Protein AF-A0A4Q2UQZ9-F1 (afdb_monomer)

pLDDT: mean 93.57, std 6.55, range [61.56, 98.88]

Sequence (200 aa):
MSKPILISLFDQSGSWSNPYRNAGYDIIQIDLQLGTDVFSWDYSQIDRNQVVGILAAPPCTEFAALGAKWWKKKDPKLLAESIKLVDKTLEIICHFSQGQQFKFWVIENPVGRLDKCIPALKGKRLLSFQPCEFGDPYTKRTILWGHFSPWLVRNHRKPVMGSKMHRLYGGKSERTKRLRSITPSGFADAFFQANNPAKL

Structure (mmCIF, N/CA/C/O backbone):
data_AF-A0A4Q2UQZ9-F1
#
_entry.id   AF-A0A4Q2UQZ9-F1
#
loop_
_atom_site.group_PDB
_atom_site.id
_atom_site.type_symbol
_atom_site.label_atom_id
_atom_site.label_alt_id
_atom_site.label_comp_id
_atom_site.label_asym_id
_atom_site.label_entity_id
_atom_site.label_seq_id
_atom_site.pdbx_PDB_ins_code
_atom_site.Cartn_x
_atom_site.Cartn_y
_atom_site.Cartn_z
_atom_site.occupancy
_atom_site.B_iso_or_equiv
_atom_site.auth_seq_id
_atom_site.auth_comp_id
_atom_site.auth_asym_id
_atom_site.auth_atom_id
_atom_site.pdbx_PDB_model_num
ATOM 1 N N . MET A 1 1 ? -24.418 -2.778 14.471 1.00 61.56 1 MET A N 1
ATOM 2 C CA . MET A 1 1 ? -22.986 -2.435 14.620 1.00 61.56 1 MET A CA 1
ATOM 3 C C . MET A 1 1 ? -22.556 -1.741 13.341 1.00 61.56 1 MET A C 1
ATOM 5 O O . MET A 1 1 ? -23.028 -2.157 12.287 1.00 61.56 1 MET A O 1
ATOM 9 N N . SER A 1 2 ? -21.762 -0.672 13.414 1.00 80.00 2 SER A N 1
ATOM 10 C CA . SER A 1 2 ? -21.200 -0.053 12.208 1.00 80.00 2 SER A CA 1
ATOM 11 C C . SER A 1 2 ? -20.213 -1.014 11.543 1.00 80.00 2 SER A C 1
ATOM 13 O O . SER A 1 2 ? -19.599 -1.846 12.217 1.00 80.00 2 SER A O 1
ATOM 15 N N . LYS A 1 3 ? -20.112 -0.959 10.213 1.00 88.62 3 LYS A N 1
ATOM 16 C CA . LYS A 1 3 ? -19.195 -1.820 9.461 1.00 88.62 3 LYS A CA 1
ATOM 17 C C . LYS A 1 3 ? -17.745 -1.369 9.689 1.00 88.62 3 LYS A C 1
ATOM 19 O O . LYS A 1 3 ? -17.5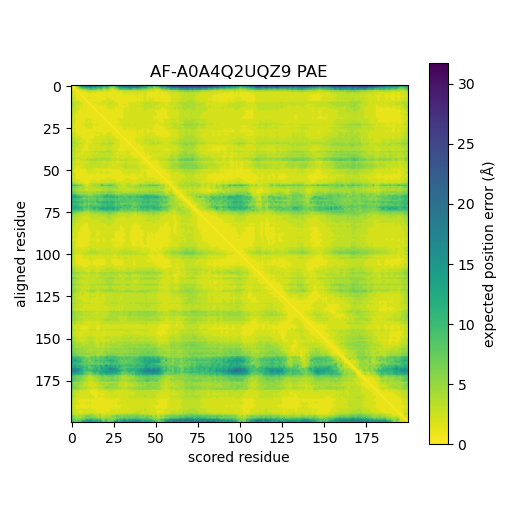03 -0.166 9.774 1.00 88.62 3 LYS A O 1
ATOM 24 N N . PRO A 1 4 ? -16.777 -2.299 9.775 1.00 95.25 4 PRO A N 1
ATOM 25 C CA . PRO A 1 4 ? -15.366 -1.944 9.881 1.00 95.25 4 PRO A CA 1
ATOM 26 C C . PRO A 1 4 ? -14.871 -1.260 8.601 1.00 95.25 4 PRO A C 1
ATOM 28 O O . PRO A 1 4 ? -15.204 -1.685 7.491 1.00 95.25 4 PRO A O 1
ATOM 31 N N . ILE A 1 5 ? -14.035 -0.233 8.765 1.00 98.12 5 ILE A N 1
ATOM 32 C CA . ILE A 1 5 ? -13.533 0.602 7.670 1.00 98.12 5 ILE A CA 1
ATOM 33 C C . ILE A 1 5 ? -12.086 0.237 7.335 1.00 98.12 5 ILE A C 1
ATOM 35 O O . ILE A 1 5 ? -11.214 0.251 8.204 1.00 98.12 5 ILE A O 1
ATOM 39 N N . LEU A 1 6 ? -11.805 -0.015 6.058 1.00 98.62 6 LEU A N 1
ATOM 40 C CA . LEU A 1 6 ? -10.444 -0.110 5.531 1.00 98.62 6 LEU A CA 1
ATOM 41 C C . LEU A 1 6 ? -10.150 1.101 4.641 1.00 98.62 6 LEU A C 1
ATOM 43 O O . LEU A 1 6 ? -10.924 1.421 3.740 1.00 98.62 6 LEU A O 1
ATOM 47 N N . ILE A 1 7 ? -8.997 1.733 4.841 1.00 98.75 7 ILE A N 1
ATOM 48 C CA . ILE A 1 7 ? -8.537 2.824 3.976 1.00 98.75 7 ILE A CA 1
ATOM 49 C C . ILE A 1 7 ? -7.526 2.267 2.964 1.00 98.75 7 ILE A C 1
ATOM 51 O O . ILE A 1 7 ? -6.574 1.584 3.343 1.00 98.75 7 ILE A O 1
ATOM 55 N N . SER A 1 8 ? -7.718 2.576 1.680 1.00 98.62 8 SER A N 1
ATOM 56 C CA . SER A 1 8 ? -6.803 2.226 0.585 1.00 98.62 8 SER A CA 1
ATOM 57 C C . SER A 1 8 ? -6.275 3.498 -0.080 1.00 98.62 8 SER A C 1
ATOM 59 O O . SER A 1 8 ? -7.010 4.186 -0.787 1.00 98.62 8 SER A O 1
ATOM 61 N N . LEU A 1 9 ? -5.012 3.836 0.174 1.00 98.62 9 LEU A N 1
ATOM 62 C CA . LEU A 1 9 ? -4.353 5.051 -0.304 1.00 98.62 9 LEU A CA 1
ATOM 63 C C . LEU A 1 9 ? -3.560 4.782 -1.589 1.00 98.62 9 LEU A C 1
ATOM 65 O O . LEU A 1 9 ? -2.780 3.828 -1.661 1.00 98.62 9 LEU A O 1
ATOM 69 N N . PHE A 1 10 ? -3.692 5.684 -2.563 1.00 97.62 10 PHE A N 1
ATOM 70 C CA . PHE A 1 10 ? -3.060 5.620 -3.889 1.00 97.62 10 PHE A CA 1
ATOM 71 C C . PHE A 1 10 ? -3.441 4.360 -4.681 1.00 97.62 10 PHE A C 1
ATOM 73 O O . PHE A 1 10 ? -2.640 3.810 -5.440 1.00 97.62 10 PHE A O 1
ATOM 80 N N . ASP A 1 11 ? -4.663 3.873 -4.468 1.00 95.69 11 ASP A N 1
ATOM 81 C CA . ASP A 1 11 ? -5.186 2.665 -5.096 1.00 95.69 11 ASP A CA 1
ATOM 82 C C . ASP A 1 11 ? -6.298 3.019 -6.081 1.00 95.69 11 ASP A C 1
ATOM 84 O O . ASP A 1 11 ? -7.475 2.769 -5.837 1.00 95.69 11 ASP A O 1
ATOM 88 N N . GLN A 1 12 ? -5.936 3.579 -7.235 1.00 95.50 12 GLN A N 1
ATOM 89 C CA . GLN A 1 12 ? -6.894 3.818 -8.316 1.00 95.50 12 GLN A CA 1
ATOM 90 C C . GLN A 1 12 ? -7.693 2.554 -8.689 1.00 95.50 12 GLN A C 1
ATOM 92 O O . GLN A 1 12 ? -8.864 2.631 -9.054 1.00 95.50 12 GLN A O 1
ATOM 97 N N . SER A 1 13 ? -7.050 1.384 -8.655 1.00 96.50 13 SER A N 1
ATOM 98 C CA . SER A 1 13 ? -7.635 0.138 -9.156 1.00 96.50 13 SER A CA 1
ATOM 99 C C . SER A 1 13 ? -8.654 -0.491 -8.209 1.00 96.50 13 SER A C 1
ATOM 101 O O . SER A 1 13 ? -9.521 -1.230 -8.667 1.00 96.50 13 SER A O 1
ATOM 103 N N . GLY A 1 14 ? -8.511 -0.259 -6.903 1.00 97.38 14 GLY A N 1
ATOM 104 C CA . GLY A 1 14 ? -9.225 -0.991 -5.861 1.00 97.38 14 GLY A CA 1
ATOM 105 C C . GLY A 1 14 ? -8.784 -2.452 -5.723 1.00 97.38 14 GLY A C 1
ATOM 106 O O . GLY A 1 14 ? -9.338 -3.182 -4.908 1.00 97.38 14 GLY A O 1
ATOM 107 N N . SER A 1 15 ? -7.810 -2.925 -6.510 1.00 97.94 15 SER A N 1
ATOM 108 C CA . SER A 1 15 ? -7.500 -4.356 -6.594 1.00 97.94 15 SER A CA 1
ATOM 109 C C . SER A 1 15 ? -6.926 -4.906 -5.294 1.00 97.94 15 SER A C 1
ATOM 111 O O . SER A 1 15 ? -7.149 -6.074 -4.988 1.00 97.94 15 SER A O 1
ATOM 113 N N . TRP A 1 16 ? -6.190 -4.094 -4.525 1.00 98.38 16 TRP A N 1
ATOM 114 C CA . TRP A 1 16 ? -5.647 -4.542 -3.241 1.00 98.38 16 TRP A CA 1
ATOM 115 C C . TRP A 1 16 ? -6.733 -4.622 -2.164 1.00 98.38 16 TRP A C 1
ATOM 117 O O . TRP A 1 16 ? -6.753 -5.549 -1.359 1.00 98.38 16 TRP A O 1
ATOM 127 N N . SER A 1 17 ? -7.666 -3.672 -2.178 1.00 98.44 17 SER A N 1
ATOM 128 C CA . SER A 1 17 ? -8.770 -3.597 -1.218 1.00 98.44 17 SER A CA 1
ATOM 129 C C . SER A 1 17 ? -9.970 -4.487 -1.579 1.00 98.44 17 SER A C 1
ATOM 131 O O . SER A 1 17 ? -10.818 -4.746 -0.725 1.00 98.44 17 SER A O 1
ATOM 133 N N . ASN A 1 18 ? -10.040 -5.011 -2.806 1.00 98.50 18 ASN A N 1
ATOM 134 C CA . ASN A 1 18 ? -11.160 -5.819 -3.296 1.00 98.50 18 ASN A CA 1
ATOM 135 C C . ASN A 1 18 ? -11.521 -7.032 -2.408 1.00 98.50 18 ASN A C 1
ATOM 137 O O . ASN A 1 18 ? -12.709 -7.228 -2.151 1.00 98.50 18 ASN A O 1
ATOM 141 N N . PRO A 1 19 ? -10.567 -7.818 -1.867 1.00 98.44 19 PRO A N 1
ATOM 142 C CA . PRO A 1 19 ? -10.912 -8.935 -0.983 1.00 98.44 19 PRO A CA 1
ATOM 143 C C . PRO A 1 19 ? -11.599 -8.484 0.317 1.00 98.44 19 PRO A C 1
ATOM 145 O O . PRO A 1 19 ? -12.520 -9.147 0.787 1.00 98.44 19 PRO A O 1
ATOM 148 N N . TYR A 1 20 ? -11.220 -7.320 0.857 1.00 98.38 20 TYR A N 1
ATOM 149 C CA . TYR A 1 20 ? -11.891 -6.720 2.015 1.00 98.38 20 TYR A CA 1
ATOM 150 C C . TYR A 1 20 ? -13.296 -6.233 1.647 1.00 98.38 20 TYR A C 1
ATOM 152 O O . TYR A 1 20 ? -14.246 -6.482 2.384 1.00 98.38 20 TYR A O 1
ATOM 160 N N . ARG A 1 21 ? -13.464 -5.612 0.472 1.00 97.88 21 ARG A N 1
ATOM 161 C CA . ARG A 1 21 ? -14.787 -5.211 -0.036 1.00 97.88 21 ARG A CA 1
ATOM 162 C C . ARG A 1 21 ? -15.737 -6.409 -0.114 1.00 97.88 21 ARG A C 1
ATOM 164 O O . ARG A 1 21 ? -16.858 -6.341 0.379 1.00 97.88 21 ARG A O 1
ATOM 171 N N . ASN A 1 22 ? -15.260 -7.522 -0.671 1.00 97.81 22 ASN A N 1
ATOM 172 C CA . ASN A 1 22 ? -16.027 -8.765 -0.790 1.00 97.81 22 ASN A CA 1
ATOM 173 C C . ASN A 1 22 ? -16.372 -9.382 0.572 1.00 97.81 22 ASN A C 1
ATOM 175 O O . ASN A 1 22 ? -17.398 -10.041 0.706 1.00 97.81 22 ASN A O 1
ATOM 179 N N . ALA A 1 23 ? -15.532 -9.154 1.582 1.00 96.88 23 ALA A N 1
ATOM 180 C CA . ALA A 1 23 ? -15.771 -9.580 2.956 1.00 96.88 23 ALA A CA 1
ATOM 181 C C . ALA A 1 23 ? -16.683 -8.624 3.755 1.00 96.88 23 ALA A C 1
ATOM 183 O O . ALA A 1 23 ? -16.919 -8.865 4.936 1.00 96.88 23 ALA A O 1
ATOM 184 N N . GLY A 1 24 ? -17.207 -7.560 3.133 1.00 96.50 24 GLY A N 1
ATOM 185 C CA . GLY A 1 24 ? -18.197 -6.660 3.734 1.00 96.50 24 GLY A CA 1
ATOM 186 C C . GLY A 1 24 ? -17.630 -5.442 4.468 1.00 96.50 24 GLY A C 1
ATOM 187 O O . GLY A 1 24 ? -18.388 -4.764 5.161 1.00 96.50 24 GLY A O 1
ATOM 188 N N . TYR A 1 25 ? -16.334 -5.153 4.318 1.00 97.62 25 TYR A N 1
ATOM 189 C CA . TYR A 1 25 ? -15.713 -3.937 4.852 1.00 97.62 25 TYR A CA 1
ATOM 190 C C . TYR A 1 25 ? -16.125 -2.717 4.027 1.00 97.62 25 TYR A C 1
ATOM 192 O O . TYR A 1 25 ? -16.203 -2.786 2.795 1.00 97.62 25 TYR A O 1
ATOM 200 N N . ASP A 1 26 ? -16.303 -1.580 4.696 1.00 97.75 26 ASP A N 1
ATOM 201 C CA . ASP A 1 26 ? -16.452 -0.303 4.008 1.00 97.75 26 ASP A CA 1
ATOM 202 C C . ASP A 1 26 ? -15.062 0.188 3.586 1.00 97.75 26 ASP A C 1
ATOM 204 O O . ASP A 1 26 ? -14.152 0.337 4.404 1.00 97.75 26 ASP A O 1
ATOM 208 N N . ILE A 1 27 ? -14.871 0.389 2.280 1.00 98.25 27 ILE A N 1
ATOM 209 C CA . ILE A 1 27 ? -13.574 0.771 1.716 1.00 98.25 27 ILE A CA 1
ATOM 210 C C . ILE A 1 27 ? -13.572 2.257 1.396 1.00 98.25 27 ILE A C 1
ATOM 212 O O . ILE A 1 27 ? -14.299 2.698 0.503 1.00 98.25 27 ILE A O 1
ATOM 216 N N . ILE A 1 28 ? -12.681 2.997 2.049 1.00 98.31 28 ILE A N 1
ATOM 217 C CA . ILE A 1 28 ? -12.373 4.378 1.690 1.00 98.31 28 ILE A CA 1
ATOM 218 C C . ILE A 1 28 ? -11.152 4.365 0.775 1.00 98.31 28 ILE A C 1
ATOM 220 O O . ILE A 1 28 ? -10.021 4.165 1.214 1.00 98.31 28 ILE A O 1
ATOM 224 N N . GLN A 1 29 ? -11.399 4.519 -0.523 1.00 98.19 29 GLN A N 1
ATOM 225 C CA . GLN A 1 29 ? -10.382 4.438 -1.566 1.00 98.19 29 GLN A CA 1
ATOM 226 C C . GLN A 1 29 ? -9.987 5.849 -2.010 1.00 98.19 29 GLN A C 1
ATOM 228 O O . GLN A 1 29 ? -10.813 6.581 -2.546 1.00 98.19 29 GLN A O 1
ATOM 233 N N . ILE A 1 30 ? -8.729 6.220 -1.780 1.00 98.31 30 ILE A N 1
ATOM 234 C CA . ILE A 1 30 ? -8.199 7.564 -2.024 1.00 98.31 30 ILE A CA 1
ATOM 235 C C . ILE A 1 30 ? -7.167 7.489 -3.138 1.00 98.31 30 ILE A C 1
ATOM 237 O O . ILE A 1 30 ? -6.139 6.830 -2.999 1.00 98.31 30 ILE A O 1
ATOM 241 N N . ASP A 1 31 ? -7.424 8.179 -4.242 1.00 97.50 31 ASP A N 1
ATOM 242 C CA . ASP A 1 31 ? -6.484 8.318 -5.349 1.00 97.50 31 ASP A CA 1
ATOM 243 C C . ASP A 1 31 ? -6.808 9.591 -6.137 1.00 97.50 31 ASP A C 1
ATOM 245 O O . ASP A 1 31 ? -7.977 9.912 -6.373 1.00 97.50 31 ASP A O 1
ATOM 249 N N . LEU A 1 32 ? -5.771 10.292 -6.597 1.00 95.75 32 LEU A N 1
ATOM 250 C CA . LEU A 1 32 ? -5.930 11.529 -7.359 1.00 95.75 32 LEU A CA 1
ATOM 251 C C . LEU A 1 32 ? -6.747 11.312 -8.645 1.00 95.75 32 LEU A C 1
ATOM 253 O O . LEU A 1 32 ? -7.552 12.161 -9.015 1.00 95.75 32 LEU A O 1
ATOM 257 N N . GLN A 1 33 ? -6.596 10.160 -9.309 1.00 93.56 33 GLN A N 1
ATOM 258 C CA . GLN A 1 33 ? -7.344 9.825 -10.527 1.00 93.56 33 GLN A CA 1
ATOM 259 C C . GLN A 1 33 ? -8.803 9.438 -10.253 1.00 93.56 33 GLN A C 1
ATOM 261 O O . GLN A 1 33 ? -9.584 9.333 -11.196 1.00 93.56 33 GLN A O 1
ATOM 266 N N . LEU A 1 34 ? -9.170 9.223 -8.987 1.00 95.50 34 LEU A N 1
ATOM 267 C CA . LEU A 1 34 ? -10.558 9.068 -8.542 1.00 95.50 34 LEU A CA 1
ATOM 268 C C . LEU A 1 34 ? -11.159 10.394 -8.053 1.00 95.50 34 LEU A C 1
ATOM 270 O O . LEU A 1 34 ? -12.315 10.423 -7.646 1.00 95.50 34 LEU A O 1
ATOM 274 N N . GLY A 1 35 ? -10.395 11.490 -8.122 1.00 96.44 35 GLY A N 1
ATOM 275 C CA . GLY A 1 35 ? -10.843 12.830 -7.750 1.00 96.44 35 GLY A CA 1
ATOM 276 C C . GLY A 1 35 ? -10.535 13.224 -6.307 1.00 96.44 35 GLY A C 1
ATOM 277 O O . GLY A 1 35 ? -11.030 14.252 -5.856 1.00 96.44 35 GLY A O 1
ATOM 278 N N . THR A 1 36 ? -9.727 12.451 -5.574 1.00 96.75 36 THR A N 1
ATOM 279 C CA . THR A 1 36 ? -9.357 12.788 -4.192 1.00 96.75 36 THR A CA 1
ATOM 280 C C . THR A 1 36 ? -7.849 12.926 -4.043 1.00 96.75 36 THR A C 1
ATOM 282 O O . THR A 1 36 ? -7.108 11.945 -4.104 1.00 96.75 36 THR A O 1
ATOM 285 N N . ASP A 1 37 ? -7.389 14.155 -3.813 1.00 96.94 37 ASP A N 1
ATOM 286 C CA . ASP A 1 37 ? -6.011 14.420 -3.408 1.00 96.94 37 ASP A CA 1
ATOM 287 C C . ASP A 1 37 ? -5.855 14.176 -1.901 1.00 96.94 37 ASP A C 1
ATOM 289 O O . ASP A 1 37 ? -6.552 14.782 -1.082 1.00 96.94 37 ASP A O 1
ATOM 293 N N . VAL A 1 38 ? -4.898 13.318 -1.543 1.00 97.44 38 VAL A N 1
ATOM 294 C CA . VAL A 1 38 ? -4.550 12.954 -0.165 1.00 97.44 38 VAL A CA 1
ATOM 295 C C . VAL A 1 38 ? -4.186 14.161 0.709 1.00 97.44 38 VAL A C 1
ATOM 297 O O . VAL A 1 38 ? -4.387 14.113 1.920 1.00 97.44 38 VAL A O 1
ATOM 300 N N . PHE A 1 39 ? -3.671 15.251 0.128 1.00 97.75 39 PHE A N 1
ATOM 301 C CA . PHE A 1 39 ? -3.364 16.470 0.885 1.00 97.75 39 PHE A CA 1
ATOM 302 C C . PHE A 1 39 ? -4.612 17.274 1.255 1.00 97.75 39 PHE A C 1
ATOM 304 O O . PHE A 1 39 ? -4.608 17.957 2.275 1.00 97.75 39 PHE A O 1
ATOM 311 N N . SER A 1 40 ? -5.664 17.186 0.439 1.00 96.50 40 SER A N 1
ATOM 312 C CA . SER A 1 40 ? -6.931 17.909 0.630 1.00 96.50 40 SER A CA 1
ATOM 313 C C . SER A 1 40 ? -8.018 17.081 1.317 1.00 96.50 40 SER A C 1
ATOM 315 O O . SER A 1 40 ? -9.060 17.613 1.689 1.00 96.50 40 SER A O 1
ATOM 317 N N . TRP A 1 41 ? -7.799 15.774 1.459 1.00 97.38 41 TRP A N 1
ATOM 318 C CA . TRP A 1 41 ? -8.770 14.864 2.044 1.00 97.38 41 TRP A CA 1
ATOM 319 C C . TRP A 1 41 ? -8.903 15.091 3.555 1.00 97.38 41 TRP A C 1
ATOM 321 O O . TRP A 1 41 ? -7.971 14.822 4.315 1.00 97.38 41 TRP A O 1
ATOM 331 N N . ASP A 1 42 ? -10.078 15.550 3.992 1.00 96.19 42 ASP A N 1
ATOM 332 C CA . ASP A 1 42 ? -10.410 15.685 5.411 1.00 96.19 42 ASP A CA 1
ATOM 333 C C . ASP A 1 42 ? -10.804 14.330 6.018 1.00 96.19 42 ASP A C 1
ATOM 335 O O . ASP A 1 42 ? -11.977 13.967 6.123 1.00 96.19 42 ASP A O 1
ATOM 339 N N . TYR A 1 43 ? -9.798 13.559 6.421 1.00 96.69 43 TYR A N 1
ATOM 340 C CA . TYR A 1 43 ? -9.998 12.286 7.111 1.00 96.69 43 TYR A CA 1
ATOM 341 C C . TYR A 1 43 ? -10.388 12.445 8.588 1.00 96.69 43 TYR A C 1
ATOM 343 O O . TYR A 1 43 ? -10.692 11.441 9.229 1.00 96.69 43 TYR A O 1
ATOM 351 N N . SER A 1 44 ? -10.404 13.666 9.143 1.00 92.38 44 SER A N 1
ATOM 352 C CA . SER A 1 44 ? -10.749 13.890 10.557 1.00 92.38 44 SER A CA 1
ATOM 353 C C . SER A 1 44 ? -12.223 13.618 10.872 1.00 92.38 44 SER A C 1
ATOM 355 O O . SER A 1 44 ? -12.568 13.353 12.021 1.00 92.38 44 SER A O 1
ATOM 357 N N . GLN A 1 45 ? -13.077 13.609 9.843 1.00 93.19 45 GLN A N 1
ATOM 358 C CA . GLN A 1 45 ? -14.499 13.265 9.943 1.00 93.19 45 GLN A CA 1
ATOM 359 C C . GLN A 1 45 ? -14.747 11.762 10.145 1.00 93.19 45 GLN A C 1
ATOM 361 O O . GLN A 1 45 ? -15.874 11.347 10.412 1.00 93.19 45 GLN A O 1
ATOM 366 N N . ILE A 1 46 ? -13.721 10.926 9.976 1.00 96.31 46 ILE A N 1
ATOM 367 C CA . ILE A 1 46 ? -13.839 9.474 10.105 1.00 96.31 46 ILE A CA 1
ATOM 368 C C . ILE A 1 46 ? -13.575 9.098 11.558 1.00 96.31 46 ILE A C 1
ATOM 370 O O . ILE A 1 46 ? -12.513 9.399 12.103 1.00 96.31 46 ILE A O 1
ATOM 374 N N . ASP A 1 47 ? -14.511 8.375 12.176 1.00 95.69 47 ASP A N 1
ATOM 375 C CA . ASP A 1 47 ? -14.279 7.801 13.499 1.00 95.69 47 ASP A CA 1
ATOM 376 C C . ASP A 1 47 ? -13.117 6.806 13.430 1.00 95.69 47 ASP A C 1
ATOM 378 O O . ASP A 1 47 ? -13.243 5.681 12.933 1.00 95.69 47 ASP A O 1
ATOM 382 N N . ARG A 1 48 ? -11.965 7.217 13.964 1.00 95.94 48 ARG A N 1
ATOM 383 C CA . ARG A 1 48 ? -10.759 6.386 13.993 1.00 95.94 48 ARG A CA 1
ATOM 384 C C . ARG A 1 48 ? -10.971 5.044 14.685 1.00 95.94 48 ARG A C 1
ATOM 386 O O . ARG A 1 48 ? -10.258 4.0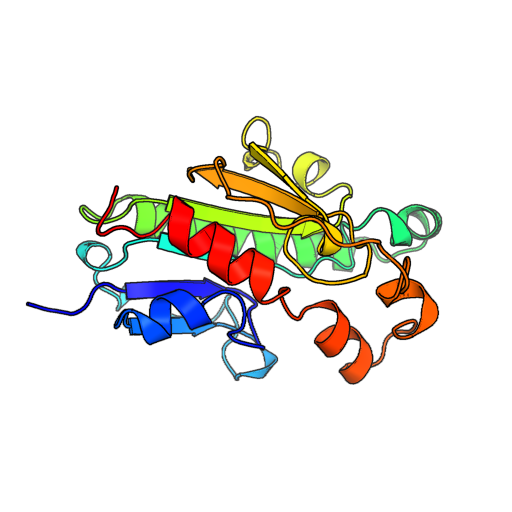98 14.372 1.00 95.94 48 ARG A O 1
ATOM 393 N N . ASN A 1 49 ? -11.950 4.927 15.587 1.00 95.69 49 ASN A N 1
ATOM 394 C CA . ASN A 1 49 ? -12.252 3.663 16.252 1.00 95.69 49 ASN A CA 1
ATOM 395 C C . ASN A 1 49 ? -12.920 2.644 15.324 1.00 95.69 49 ASN A C 1
ATOM 397 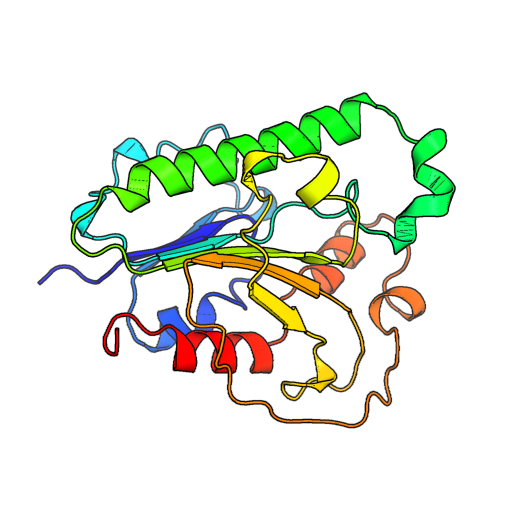O O . ASN A 1 49 ? -13.012 1.484 15.705 1.00 95.69 49 ASN A O 1
ATOM 401 N N . GLN A 1 50 ? -13.372 3.034 14.130 1.00 95.88 50 GLN A N 1
ATOM 402 C CA . GLN A 1 50 ? -13.947 2.128 13.126 1.00 95.88 50 GLN A CA 1
ATOM 403 C C . GLN A 1 50 ? -12.927 1.658 12.089 1.00 95.88 50 GLN A C 1
ATOM 405 O O . GLN A 1 50 ? -13.175 0.679 11.381 1.00 95.88 50 GLN A O 1
ATOM 410 N N . VAL A 1 51 ? -11.783 2.338 11.989 1.00 98.06 51 VAL A N 1
ATOM 411 C CA . VAL A 1 51 ? -10.742 1.999 11.021 1.00 98.06 51 VAL A CA 1
ATOM 412 C C . VAL A 1 51 ? -9.927 0.821 11.533 1.00 98.06 51 VAL A C 1
ATOM 414 O O . VAL A 1 51 ? -9.300 0.884 12.587 1.00 98.06 51 VAL A O 1
ATOM 417 N N . VAL A 1 52 ? -9.915 -0.257 10.754 1.00 98.25 52 VAL A N 1
ATOM 418 C CA . VAL A 1 52 ? -9.245 -1.513 11.120 1.00 98.25 52 VAL A CA 1
ATOM 419 C C . VAL A 1 52 ? -7.867 -1.663 10.488 1.00 98.25 52 VAL A C 1
ATOM 421 O O . VAL A 1 52 ? -7.031 -2.410 10.994 1.00 98.25 52 VAL A O 1
ATOM 424 N N . GLY A 1 53 ? -7.604 -0.956 9.391 1.00 98.50 53 GLY A N 1
ATOM 425 C CA . GLY A 1 53 ? -6.287 -0.956 8.781 1.00 98.50 53 GLY A CA 1
ATOM 426 C C . GLY A 1 53 ? -6.160 -0.080 7.546 1.00 98.50 53 GLY A C 1
ATOM 427 O O . GLY A 1 53 ? -7.145 0.441 7.013 1.00 98.50 53 GLY A O 1
ATOM 428 N N . ILE A 1 54 ? -4.911 0.090 7.113 1.00 98.88 54 ILE A N 1
ATOM 429 C CA . ILE A 1 54 ? -4.538 0.947 5.983 1.00 98.88 54 ILE A CA 1
ATOM 430 C C . ILE A 1 54 ? -3.667 0.169 4.997 1.00 98.88 54 ILE A C 1
ATOM 432 O O . ILE A 1 54 ? -2.618 -0.368 5.362 1.00 98.88 54 ILE A O 1
ATOM 436 N N . LEU A 1 55 ? -4.083 0.166 3.733 1.00 98.88 55 LEU A N 1
ATOM 437 C CA . LEU A 1 55 ? -3.270 -0.227 2.586 1.00 98.88 55 LEU A CA 1
ATOM 438 C C . LEU A 1 55 ? -2.777 1.047 1.897 1.00 98.88 55 LEU A C 1
ATOM 440 O O . LEU A 1 55 ? -3.577 1.939 1.634 1.00 98.88 55 LEU A O 1
ATOM 444 N N . ALA A 1 56 ? -1.489 1.155 1.585 1.00 98.56 56 ALA A N 1
ATOM 445 C CA . ALA A 1 56 ? -0.961 2.318 0.879 1.00 98.56 56 ALA A CA 1
ATOM 446 C C . ALA A 1 56 ? 0.038 1.912 -0.206 1.00 98.56 56 ALA A C 1
ATOM 448 O O . ALA A 1 56 ? 1.020 1.228 0.073 1.00 98.56 56 ALA A O 1
ATOM 449 N N . ALA A 1 57 ? -0.179 2.376 -1.437 1.00 97.50 57 ALA A N 1
ATOM 450 C CA . ALA A 1 57 ? 0.708 2.136 -2.579 1.00 97.50 57 ALA A CA 1
ATOM 451 C C . ALA A 1 57 ? 1.237 3.463 -3.171 1.00 97.50 57 ALA A C 1
ATOM 453 O O . ALA A 1 57 ? 0.977 3.772 -4.338 1.00 97.50 57 ALA A O 1
ATOM 454 N N . PRO A 1 58 ? 1.948 4.296 -2.379 1.00 96.25 58 PRO A N 1
ATOM 455 C CA . PRO A 1 58 ? 2.329 5.643 -2.792 1.00 96.25 58 PRO A CA 1
ATOM 456 C C . PRO A 1 58 ? 3.182 5.651 -4.072 1.00 96.25 58 PRO A C 1
ATOM 458 O O . PRO A 1 58 ? 3.909 4.68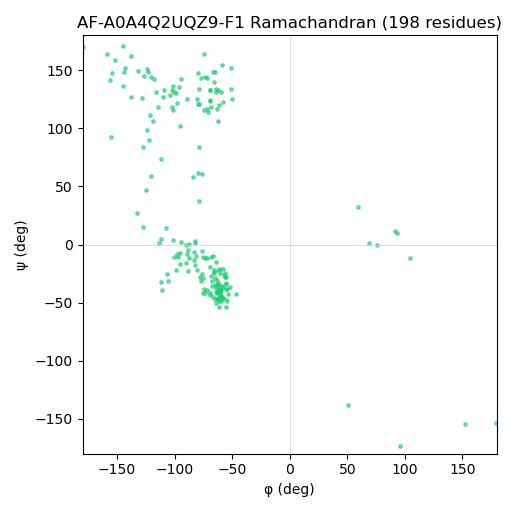8 -4.357 1.00 96.25 58 PRO A O 1
ATOM 461 N N . PRO A 1 59 ? 3.161 6.753 -4.849 1.00 91.81 59 PRO A N 1
ATOM 462 C CA . PRO A 1 59 ? 3.871 6.841 -6.120 1.00 91.81 59 PRO A CA 1
ATOM 463 C C . PRO A 1 59 ? 5.345 6.410 -6.043 1.00 91.81 59 PRO A C 1
ATOM 465 O O . PRO A 1 59 ? 6.150 6.932 -5.279 1.00 91.81 59 PRO A O 1
ATOM 468 N N . CYS A 1 60 ? 5.730 5.450 -6.888 1.00 87.38 60 CYS A N 1
ATOM 469 C CA . CYS A 1 60 ? 7.044 4.796 -6.825 1.00 87.38 60 CYS A CA 1
ATOM 470 C C . CYS A 1 60 ? 8.119 5.382 -7.755 1.00 87.38 60 CYS A C 1
ATOM 472 O O . CYS A 1 60 ? 9.275 4.956 -7.709 1.00 87.38 60 CYS A O 1
ATOM 474 N N . THR A 1 61 ? 7.764 6.316 -8.646 1.00 87.25 61 THR A N 1
ATOM 475 C CA . THR A 1 61 ? 8.632 6.752 -9.759 1.00 87.25 61 THR A CA 1
ATOM 476 C C . THR A 1 61 ? 9.980 7.290 -9.285 1.00 87.25 61 THR A C 1
ATOM 478 O O . THR A 1 61 ? 11.003 7.032 -9.929 1.00 87.25 61 THR A O 1
ATOM 481 N N . GLU A 1 62 ? 9.999 7.987 -8.150 1.00 90.81 62 GLU A N 1
ATOM 482 C CA . GLU A 1 62 ? 11.209 8.577 -7.580 1.00 90.81 62 GLU A CA 1
ATOM 483 C C . GLU A 1 62 ? 11.993 7.646 -6.658 1.00 90.81 62 GLU A C 1
ATOM 485 O O . GLU A 1 62 ? 13.167 7.910 -6.386 1.00 90.81 62 GLU A O 1
ATOM 490 N N . PHE A 1 63 ? 11.416 6.511 -6.265 1.00 91.62 63 PHE A N 1
ATOM 491 C CA . PHE A 1 63 ? 12.042 5.561 -5.349 1.00 91.62 63 PHE A CA 1
ATOM 492 C C . PHE A 1 63 ? 12.555 4.296 -6.044 1.00 91.62 63 PHE A C 1
ATOM 494 O O . PHE A 1 63 ? 13.570 3.749 -5.617 1.00 91.62 63 PHE A O 1
ATOM 501 N N . ALA A 1 64 ? 11.912 3.843 -7.123 1.00 89.31 64 ALA A N 1
ATOM 502 C CA . ALA A 1 64 ? 12.197 2.551 -7.747 1.00 89.31 64 ALA A CA 1
ATOM 503 C C . ALA A 1 64 ? 13.620 2.445 -8.337 1.00 89.31 64 ALA A C 1
ATOM 505 O O . ALA A 1 64 ? 14.070 3.302 -9.104 1.00 89.31 64 ALA A O 1
ATOM 506 N N . ALA A 1 65 ? 14.301 1.328 -8.056 1.00 86.56 65 ALA A N 1
ATOM 507 C CA . ALA A 1 65 ? 15.674 1.051 -8.490 1.00 86.56 65 ALA A CA 1
ATOM 508 C C . ALA A 1 65 ? 15.821 0.907 -10.014 1.00 86.56 65 ALA A C 1
ATOM 510 O O . ALA A 1 65 ? 16.884 1.187 -10.559 1.00 86.56 65 ALA A O 1
ATOM 511 N N . LEU A 1 66 ? 14.754 0.544 -10.735 1.00 81.38 66 LEU A N 1
ATOM 512 C CA . LEU A 1 66 ? 14.768 0.526 -12.206 1.00 81.38 66 LEU A CA 1
ATOM 513 C C . LEU A 1 66 ? 15.051 1.917 -12.806 1.00 81.38 66 LEU A C 1
ATOM 515 O O . LEU A 1 66 ? 15.568 2.026 -13.916 1.00 81.38 66 LEU A O 1
ATOM 519 N N . GLY A 1 67 ? 14.750 2.985 -12.060 1.00 77.12 67 GLY A N 1
ATOM 520 C CA . GLY A 1 67 ? 15.092 4.358 -12.416 1.00 77.12 67 GLY A CA 1
ATOM 521 C C . GLY A 1 67 ? 16.475 4.812 -11.941 1.00 77.12 67 GLY A C 1
ATOM 522 O O . GLY A 1 67 ? 16.829 5.961 -12.196 1.00 77.12 67 GLY A O 1
ATOM 523 N N . ALA A 1 68 ? 17.259 3.957 -11.268 1.00 83.00 68 ALA A N 1
ATOM 524 C CA . ALA A 1 68 ? 18.443 4.377 -10.515 1.00 83.00 68 ALA A CA 1
ATOM 525 C C . ALA A 1 68 ? 19.519 5.051 -11.364 1.00 83.00 68 ALA A C 1
ATOM 527 O O . ALA A 1 68 ? 20.069 6.077 -10.964 1.00 83.00 68 ALA A O 1
ATOM 528 N N . LYS A 1 69 ? 19.748 4.544 -12.581 1.00 85.38 69 LYS A N 1
ATOM 529 C CA . LYS A 1 69 ? 20.689 5.143 -13.541 1.00 85.38 69 LYS A CA 1
ATOM 530 C C . LYS A 1 69 ? 20.356 6.597 -13.902 1.00 85.38 69 LYS A C 1
AT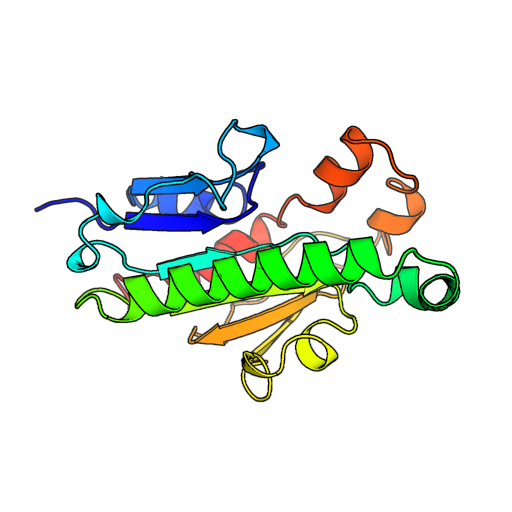OM 532 O O . LYS A 1 69 ? 21.226 7.332 -14.355 1.00 85.38 69 LYS A O 1
ATOM 537 N N . TRP A 1 70 ? 19.108 7.018 -13.691 1.00 82.12 70 TRP A N 1
ATOM 538 C CA . TRP A 1 70 ? 18.632 8.364 -13.990 1.00 82.12 70 TRP A CA 1
ATOM 539 C C . TRP A 1 70 ? 18.552 9.270 -12.765 1.00 82.12 70 TRP A C 1
ATOM 541 O O . TRP A 1 70 ? 18.368 10.465 -12.951 1.00 82.12 70 TRP A O 1
ATOM 551 N N . TRP A 1 71 ? 18.698 8.761 -11.535 1.00 83.94 71 TRP A N 1
ATOM 552 C CA . TRP A 1 71 ? 18.460 9.551 -10.317 1.00 83.94 71 TRP A CA 1
ATOM 553 C C . TRP A 1 71 ? 19.271 10.848 -10.261 1.00 83.94 71 TRP A C 1
ATOM 555 O O . TRP A 1 71 ? 18.719 11.865 -9.864 1.00 83.94 71 TRP A O 1
ATOM 565 N N . LYS A 1 72 ? 20.534 10.843 -10.715 1.00 83.19 72 LYS A N 1
ATOM 566 C CA . LYS A 1 72 ? 21.382 12.051 -10.757 1.00 83.19 72 LYS A CA 1
ATOM 567 C C . LYS A 1 72 ? 20.886 13.126 -11.734 1.00 83.19 72 LYS A C 1
ATOM 569 O O . LYS A 1 72 ? 21.256 14.280 -11.592 1.00 83.19 72 LYS A O 1
ATOM 574 N N . LYS A 1 73 ? 20.102 12.738 -12.744 1.00 86.25 73 LYS A N 1
ATOM 575 C CA . LYS A 1 73 ? 19.560 13.629 -13.786 1.00 86.25 73 LYS A CA 1
ATOM 576 C C . LYS A 1 73 ? 18.123 14.067 -13.504 1.00 86.25 73 LYS A C 1
ATOM 578 O O . LYS A 1 73 ? 17.574 14.854 -14.266 1.00 86.25 73 LYS A O 1
ATOM 583 N N . LYS A 1 74 ? 17.479 13.492 -12.488 1.00 83.88 74 LYS A N 1
ATOM 584 C CA . LYS A 1 74 ? 16.102 13.832 -12.141 1.00 83.88 74 LYS A CA 1
ATOM 585 C C . LYS A 1 74 ? 16.062 15.122 -11.340 1.00 83.88 74 LYS A C 1
ATOM 587 O O . LYS A 1 74 ? 16.967 15.381 -10.553 1.00 83.88 74 LYS A O 1
ATOM 592 N N . ASP A 1 75 ? 14.983 15.874 -11.518 1.00 86.50 75 ASP A N 1
ATOM 593 C CA . ASP A 1 75 ? 14.715 17.069 -10.729 1.00 86.50 75 ASP A CA 1
ATOM 594 C C . ASP A 1 75 ? 14.573 16.690 -9.238 1.00 86.50 75 ASP A C 1
ATOM 596 O O . ASP A 1 75 ? 13.688 15.895 -8.893 1.00 86.50 75 ASP A O 1
ATOM 600 N N . PRO A 1 76 ? 15.424 17.230 -8.343 1.00 89.19 76 PRO A N 1
ATOM 601 C CA . PRO A 1 76 ? 15.318 17.009 -6.904 1.00 89.19 76 PRO A CA 1
ATOM 602 C C . PRO A 1 76 ? 13.949 17.383 -6.320 1.00 89.19 76 PRO A C 1
ATOM 604 O O . PRO A 1 76 ? 13.526 16.765 -5.341 1.00 89.19 76 PRO A O 1
ATOM 607 N N . LYS A 1 77 ? 13.231 18.340 -6.925 1.00 91.44 77 LYS A N 1
ATOM 608 C CA . LYS A 1 77 ? 11.885 18.741 -6.489 1.00 91.44 77 LYS A CA 1
ATOM 609 C C . LYS A 1 77 ? 10.890 17.586 -6.577 1.00 91.44 77 LYS A C 1
ATOM 611 O O . LYS A 1 77 ? 10.131 17.385 -5.638 1.00 91.44 77 LYS A O 1
ATOM 616 N N . LEU A 1 78 ? 10.969 16.760 -7.623 1.00 90.94 78 LEU A N 1
ATOM 617 C CA . LEU A 1 78 ? 10.088 15.596 -7.789 1.00 90.94 78 LEU A CA 1
ATOM 618 C C . LEU A 1 78 ? 10.293 14.561 -6.676 1.00 90.94 78 LEU A C 1
ATOM 620 O O . LEU A 1 78 ? 9.336 13.941 -6.206 1.00 90.94 78 LEU A O 1
ATOM 624 N N . LEU A 1 79 ? 11.543 14.366 -6.238 1.00 92.50 79 LEU A N 1
ATOM 625 C CA . LEU A 1 79 ? 11.834 13.505 -5.093 1.00 92.50 79 LEU A CA 1
ATOM 626 C C . LEU A 1 79 ? 11.258 14.106 -3.807 1.00 92.50 79 LEU A C 1
ATOM 628 O O . LEU A 1 79 ? 10.634 13.376 -3.045 1.00 92.50 79 LEU A O 1
ATOM 632 N N . ALA A 1 80 ? 11.433 15.410 -3.583 1.00 94.38 80 ALA A N 1
ATOM 633 C CA . ALA A 1 80 ? 10.878 16.091 -2.415 1.00 94.38 80 ALA A CA 1
ATOM 634 C C . ALA A 1 80 ? 9.340 16.006 -2.373 1.00 94.38 80 ALA A C 1
ATOM 636 O O . ALA A 1 80 ? 8.771 15.714 -1.326 1.00 94.38 80 ALA A O 1
ATOM 637 N N . GLU A 1 81 ? 8.660 16.179 -3.507 1.00 95.31 81 GLU A N 1
ATOM 638 C CA . GLU A 1 81 ? 7.207 15.989 -3.630 1.00 95.31 81 GLU A CA 1
ATOM 639 C C . GLU A 1 81 ? 6.787 14.540 -3.354 1.00 95.31 81 GLU A C 1
ATOM 641 O O . GLU A 1 81 ? 5.826 14.295 -2.627 1.00 95.31 81 GLU A O 1
ATOM 646 N N . SER A 1 82 ? 7.547 13.567 -3.866 1.00 95.25 82 SER A N 1
ATOM 647 C CA . SER A 1 82 ? 7.294 12.146 -3.593 1.00 95.25 82 SER A CA 1
ATOM 648 C C . SER A 1 82 ? 7.489 11.797 -2.115 1.00 95.25 82 SER A C 1
ATOM 650 O O . SER A 1 82 ? 6.762 10.960 -1.589 1.00 95.25 82 SER A O 1
ATOM 652 N N . ILE A 1 83 ? 8.449 12.435 -1.437 1.00 96.81 83 ILE A N 1
ATOM 653 C CA . ILE A 1 83 ? 8.663 12.289 0.009 1.00 96.81 83 ILE A CA 1
ATOM 654 C C . ILE A 1 83 ? 7.462 12.844 0.780 1.00 96.81 83 ILE A C 1
ATOM 656 O O . ILE A 1 83 ? 6.911 12.123 1.604 1.00 96.81 83 ILE A O 1
ATOM 660 N N . LYS A 1 84 ? 6.975 14.047 0.437 1.00 97.62 84 LYS A N 1
ATOM 661 C CA . LYS A 1 84 ? 5.793 14.651 1.083 1.00 97.62 84 LYS A CA 1
ATOM 662 C C . LYS A 1 84 ? 4.557 13.750 1.027 1.00 97.62 84 LYS A C 1
ATOM 664 O O . LYS A 1 84 ? 3.805 13.686 1.992 1.00 97.62 84 LYS A O 1
ATOM 669 N N . LEU A 1 85 ? 4.344 13.043 -0.085 1.00 97.94 85 LEU A N 1
ATOM 670 C CA . LEU A 1 85 ? 3.238 12.086 -0.216 1.00 97.94 85 LEU A CA 1
ATOM 671 C C . LEU A 1 85 ? 3.364 10.920 0.774 1.00 97.94 85 LEU A C 1
ATOM 673 O O . LEU A 1 85 ? 2.373 10.499 1.373 1.00 97.94 85 LEU A O 1
ATOM 677 N N . VAL A 1 86 ? 4.578 10.401 0.970 1.00 98.12 86 VAL A N 1
ATOM 678 C CA . VAL A 1 86 ? 4.831 9.325 1.938 1.00 98.12 86 VAL A CA 1
ATOM 679 C C . VAL A 1 86 ? 4.736 9.847 3.371 1.00 98.12 86 VAL A C 1
ATOM 681 O O . VAL A 1 86 ? 4.145 9.176 4.211 1.00 98.12 86 VAL A O 1
ATOM 684 N N . ASP A 1 87 ? 5.228 11.053 3.649 1.00 98.12 87 ASP A N 1
ATOM 685 C CA . ASP A 1 87 ? 5.079 11.684 4.963 1.00 98.12 87 ASP A CA 1
ATOM 686 C C . ASP A 1 87 ? 3.598 11.888 5.308 1.00 98.12 87 ASP A C 1
ATOM 688 O O . ASP A 1 87 ? 3.164 11.499 6.392 1.00 98.12 87 ASP A O 1
ATOM 692 N N . LYS A 1 88 ? 2.783 12.364 4.355 1.00 98.38 88 LYS A N 1
ATOM 693 C CA . LYS A 1 88 ? 1.327 12.469 4.536 1.00 98.38 88 LYS A CA 1
ATOM 694 C C . LYS A 1 88 ? 0.668 11.104 4.754 1.00 98.38 88 LYS A C 1
ATOM 696 O O . LYS A 1 88 ? -0.246 10.978 5.562 1.00 98.38 88 LYS A O 1
ATOM 701 N N . THR A 1 89 ? 1.154 10.061 4.080 1.00 98.56 89 THR A N 1
ATOM 702 C CA . THR A 1 89 ? 0.702 8.675 4.308 1.00 98.56 89 THR A CA 1
ATOM 703 C C . THR A 1 89 ? 0.960 8.246 5.752 1.00 98.56 89 THR A C 1
ATOM 705 O O . THR A 1 89 ? 0.081 7.687 6.403 1.00 98.56 89 THR A O 1
ATOM 708 N N . LEU A 1 90 ? 2.161 8.517 6.268 1.00 98.56 90 LEU A N 1
ATOM 709 C CA . LEU A 1 90 ? 2.549 8.187 7.638 1.00 98.56 90 LEU A CA 1
ATOM 710 C C . LEU A 1 90 ? 1.774 9.007 8.676 1.00 98.56 90 LEU A C 1
ATOM 712 O O . LEU A 1 90 ? 1.425 8.468 9.722 1.00 98.56 90 LEU A O 1
ATOM 716 N N . GLU A 1 91 ? 1.465 10.269 8.381 1.00 98.44 91 GLU A N 1
ATOM 717 C CA . GLU A 1 91 ? 0.594 11.120 9.199 1.00 98.44 91 GLU A CA 1
ATOM 718 C C . GLU A 1 91 ? -0.812 10.515 9.336 1.00 98.44 91 GLU A C 1
ATOM 720 O O . GLU A 1 91 ? -1.305 10.345 10.453 1.00 98.44 91 GLU A O 1
ATOM 725 N N . ILE A 1 92 ? -1.422 10.106 8.217 1.00 98.69 92 ILE A N 1
ATOM 726 C CA . ILE A 1 92 ? -2.731 9.432 8.196 1.00 98.69 92 ILE A CA 1
ATOM 727 C C . ILE A 1 92 ? -2.676 8.122 8.993 1.00 98.69 92 ILE A C 1
ATOM 729 O O . ILE A 1 92 ? -3.556 7.850 9.810 1.00 98.69 92 ILE A O 1
ATOM 733 N N . ILE A 1 93 ? -1.620 7.323 8.806 1.00 98.62 93 ILE A N 1
ATOM 734 C CA . ILE A 1 93 ? -1.415 6.086 9.570 1.00 98.62 93 ILE A CA 1
ATOM 735 C C . ILE A 1 93 ? -1.330 6.372 11.068 1.00 98.62 93 ILE A C 1
ATOM 737 O O . ILE A 1 93 ? -2.004 5.704 11.846 1.00 98.62 93 ILE A O 1
ATOM 741 N N . CYS A 1 94 ? -0.541 7.369 11.472 1.00 98.12 94 CYS A N 1
ATOM 742 C CA . CYS A 1 94 ? -0.371 7.752 12.872 1.00 98.12 94 CYS A CA 1
ATOM 743 C C . CYS A 1 94 ? -1.697 8.181 13.515 1.00 98.12 94 CYS A C 1
ATOM 745 O O . CYS A 1 94 ? -1.971 7.814 14.658 1.00 98.12 94 CYS A O 1
ATOM 747 N N . HIS A 1 95 ? -2.534 8.916 12.774 1.00 98.19 95 HIS A N 1
ATOM 748 C CA . HIS A 1 95 ? -3.857 9.335 13.231 1.00 98.19 95 HIS A CA 1
ATOM 749 C C . HIS A 1 95 ? -4.766 8.132 13.527 1.00 98.19 95 HIS A C 1
ATOM 751 O O . HIS A 1 95 ? -5.308 8.014 14.631 1.00 98.19 95 HIS A O 1
ATOM 757 N N . PHE A 1 96 ? -4.914 7.223 12.560 1.00 98.50 96 PHE A N 1
ATOM 758 C CA . PHE A 1 96 ? -5.823 6.081 12.682 1.00 98.50 96 PHE A CA 1
ATOM 759 C C . PHE A 1 96 ? -5.290 4.968 13.580 1.00 98.50 96 PHE A C 1
ATOM 761 O O . PHE A 1 96 ? -6.086 4.270 14.203 1.00 98.50 96 PHE A O 1
ATOM 768 N N . SER A 1 97 ? -3.969 4.841 13.741 1.00 97.62 97 SER A N 1
ATOM 769 C CA . SER A 1 97 ? -3.383 3.833 14.630 1.00 97.62 97 SER A CA 1
ATOM 770 C C . SER A 1 97 ? -3.687 4.056 16.112 1.00 97.62 97 SER A C 1
ATOM 772 O O . SER A 1 97 ? -3.393 3.185 16.921 1.00 97.62 97 SER A O 1
ATOM 774 N N . GLN A 1 98 ? -4.252 5.211 16.478 1.00 97.06 98 GLN A N 1
ATOM 775 C CA . GLN A 1 98 ? -4.747 5.479 17.833 1.00 97.06 98 GLN A CA 1
ATOM 776 C C . GLN A 1 98 ? -6.166 4.931 18.072 1.00 97.06 98 GLN A C 1
ATOM 778 O O . GLN A 1 98 ? -6.688 5.050 19.179 1.00 97.06 98 GLN A O 1
ATOM 783 N N . GLY A 1 99 ? -6.830 4.405 17.038 1.00 96.88 99 GLY A N 1
ATOM 784 C CA . GLY A 1 99 ? -8.171 3.837 17.130 1.00 96.88 99 GLY A CA 1
ATOM 785 C C . GLY A 1 99 ? -8.179 2.446 17.761 1.00 96.88 99 GLY A C 1
ATOM 786 O O . GLY A 1 99 ? -7.298 1.630 17.504 1.00 96.88 99 GLY A O 1
ATOM 787 N N . GLN A 1 100 ? -9.214 2.146 18.549 1.00 93.75 100 GLN A N 1
ATOM 788 C CA . GLN A 1 100 ? -9.311 0.880 19.293 1.00 93.75 100 GLN A CA 1
ATOM 789 C C . GLN A 1 100 ? -9.368 -0.371 18.403 1.00 93.75 100 GLN A C 1
ATOM 791 O O . GLN A 1 100 ? -8.869 -1.425 18.792 1.00 93.75 100 GLN A O 1
ATOM 796 N N . GLN A 1 101 ? -9.977 -0.275 17.217 1.00 94.56 101 GLN A N 1
ATOM 797 C CA . GLN A 1 101 ? -10.102 -1.409 16.294 1.00 94.56 101 GLN A CA 1
ATOM 798 C C . GLN A 1 101 ? -8.938 -1.528 15.304 1.00 94.56 101 GLN A C 1
ATOM 800 O O . GLN A 1 101 ? -8.934 -2.449 14.489 1.00 94.56 101 GLN A O 1
ATOM 805 N N . PHE A 1 102 ? -7.953 -0.629 15.352 1.00 97.88 102 PHE A N 1
ATOM 806 C CA . PHE A 1 102 ? -6.868 -0.608 14.381 1.00 97.88 102 PHE A CA 1
ATOM 807 C C . PHE A 1 102 ? -5.939 -1.814 14.557 1.00 97.88 102 PHE A C 1
ATOM 809 O O . PHE A 1 102 ? -5.372 -2.028 15.627 1.00 97.88 102 PHE A O 1
ATOM 816 N N . LYS A 1 103 ? -5.762 -2.609 13.497 1.00 98.06 103 LYS A N 1
ATOM 817 C CA . LYS A 1 103 ? -4.981 -3.855 13.529 1.00 98.06 103 LYS A CA 1
ATOM 818 C C . LYS A 1 103 ? -3.687 -3.778 12.741 1.00 98.06 103 LYS A C 1
ATOM 820 O O . LYS A 1 103 ? -2.685 -4.338 13.177 1.00 98.06 103 LYS A O 1
ATOM 825 N N . PHE A 1 104 ? -3.693 -3.124 11.580 1.00 98.44 104 PHE A N 1
ATOM 826 C CA . PHE A 1 104 ? -2.530 -3.155 10.699 1.00 98.44 104 PHE A CA 1
ATOM 827 C C . PHE A 1 104 ? -2.390 -1.920 9.813 1.00 98.44 104 PHE A C 1
ATOM 829 O O . PHE A 1 104 ? -3.349 -1.226 9.486 1.00 98.44 104 PHE A O 1
ATOM 836 N N . TRP A 1 105 ? -1.173 -1.699 9.333 1.00 98.75 105 TRP A N 1
ATOM 837 C CA . TRP A 1 105 ? -0.914 -0.824 8.197 1.00 98.75 105 TRP A CA 1
ATOM 838 C C . TRP A 1 105 ? 0.211 -1.378 7.342 1.00 98.75 105 TRP A C 1
ATOM 840 O O . TRP A 1 105 ? 1.120 -2.052 7.836 1.00 98.75 105 TRP A O 1
ATOM 850 N N . VAL A 1 106 ? 0.166 -1.057 6.054 1.00 98.81 106 VAL A N 1
ATOM 851 C CA . VAL A 1 106 ? 1.195 -1.456 5.102 1.00 98.81 106 VAL A CA 1
ATOM 852 C C . VAL A 1 106 ? 1.413 -0.379 4.045 1.00 98.81 106 VAL A C 1
ATOM 854 O O . VAL A 1 106 ? 0.468 0.182 3.498 1.00 98.81 106 VAL A O 1
ATOM 857 N N . ILE A 1 107 ? 2.682 -0.117 3.742 1.00 98.69 107 ILE A N 1
ATOM 858 C CA . ILE A 1 107 ? 3.130 0.664 2.592 1.00 98.69 107 ILE A CA 1
ATOM 859 C C . ILE A 1 107 ? 3.807 -0.289 1.603 1.00 98.69 107 ILE A C 1
ATOM 861 O O . ILE A 1 107 ? 4.725 -1.023 1.974 1.00 98.69 107 ILE A O 1
ATOM 865 N N . GLU A 1 108 ? 3.368 -0.266 0.346 1.00 97.88 108 GLU A N 1
ATOM 866 C CA . GLU A 1 108 ? 3.956 -0.991 -0.780 1.00 97.88 108 GLU A CA 1
ATOM 867 C C . GLU A 1 108 ? 4.807 -0.069 -1.645 1.00 97.88 108 GLU A C 1
ATOM 869 O O . GLU A 1 108 ? 4.431 1.057 -1.980 1.00 97.88 108 GLU A O 1
ATOM 874 N N . ASN A 1 109 ? 5.977 -0.565 -2.041 1.00 96.38 109 ASN A N 1
ATOM 875 C CA . ASN A 1 109 ? 6.734 0.048 -3.119 1.00 96.38 109 ASN A CA 1
ATOM 876 C C . ASN A 1 109 ? 7.641 -0.977 -3.809 1.00 96.38 109 ASN A C 1
ATOM 878 O O . ASN A 1 109 ? 8.209 -1.854 -3.146 1.00 96.38 109 ASN A O 1
ATOM 882 N N . PRO A 1 110 ? 7.878 -0.841 -5.124 1.00 93.94 110 PRO A N 1
ATOM 883 C CA . PRO A 1 110 ? 8.950 -1.550 -5.805 1.00 93.94 110 PRO A CA 1
ATOM 884 C C . PRO A 1 110 ? 10.303 -1.395 -5.098 1.00 93.94 110 PRO A C 1
ATOM 886 O O . PRO A 1 110 ? 10.590 -0.370 -4.479 1.00 93.94 110 PRO A O 1
ATOM 889 N N . VAL A 1 111 ? 11.180 -2.392 -5.255 1.00 94.12 111 VAL A N 1
ATOM 890 C CA . VAL A 1 111 ? 12.555 -2.319 -4.730 1.00 94.12 111 VAL A CA 1
ATOM 891 C C . VAL A 1 111 ? 13.249 -1.024 -5.170 1.00 94.12 111 VAL A C 1
ATOM 893 O O . VAL A 1 111 ? 13.185 -0.633 -6.341 1.00 94.12 111 VAL A O 1
ATOM 896 N N . GLY A 1 112 ? 13.908 -0.340 -4.234 1.00 92.94 112 GLY A N 1
ATOM 897 C CA . GLY A 1 112 ? 14.303 1.046 -4.445 1.00 92.94 112 GLY A CA 1
ATOM 898 C C . GLY A 1 112 ? 15.037 1.692 -3.276 1.00 92.94 112 GLY A C 1
ATOM 899 O O . GLY A 1 112 ? 15.700 1.019 -2.492 1.00 92.94 112 GLY A O 1
ATOM 900 N N . ARG A 1 113 ? 14.928 3.020 -3.203 1.00 93.25 113 ARG A N 1
ATOM 901 C CA . ARG A 1 113 ? 15.532 3.880 -2.173 1.00 93.25 113 ARG A CA 1
ATOM 902 C C . ARG A 1 113 ? 14.522 4.458 -1.173 1.00 93.25 113 ARG A C 1
ATOM 904 O O . ARG A 1 113 ? 14.870 5.404 -0.480 1.00 93.25 113 ARG A O 1
ATOM 911 N N . LEU A 1 114 ? 13.289 3.942 -1.123 1.00 95.00 114 LEU A N 1
ATOM 912 C CA . LEU A 1 114 ? 12.221 4.505 -0.284 1.00 95.00 114 LEU A CA 1
ATOM 913 C C . LEU A 1 114 ? 12.639 4.604 1.192 1.00 95.00 114 LEU A C 1
ATOM 915 O O . LEU A 1 114 ? 12.618 5.683 1.766 1.00 95.00 114 LEU A O 1
ATOM 919 N N . ASP A 1 115 ? 13.097 3.504 1.782 1.00 92.00 115 ASP A N 1
ATOM 920 C CA . ASP A 1 115 ? 13.551 3.426 3.177 1.00 92.00 115 ASP A CA 1
ATOM 921 C C . ASP A 1 115 ? 14.816 4.250 3.473 1.00 92.00 115 ASP A C 1
ATOM 923 O O . ASP A 1 115 ? 15.054 4.631 4.616 1.00 92.00 115 ASP A O 1
ATOM 927 N N . LYS A 1 116 ? 15.615 4.563 2.446 1.00 92.94 116 LYS A N 1
ATOM 928 C CA . LYS A 1 116 ? 16.753 5.493 2.548 1.00 92.94 116 LYS A CA 1
ATOM 929 C C . LYS A 1 116 ? 16.309 6.954 2.565 1.00 92.94 116 LYS A C 1
ATOM 931 O O . LYS A 1 116 ? 16.996 7.785 3.146 1.00 92.94 116 LYS A O 1
ATOM 936 N N . CYS A 1 117 ? 15.202 7.264 1.893 1.00 94.56 117 CYS A N 1
ATOM 937 C CA . CYS A 1 117 ? 14.636 8.608 1.820 1.00 94.56 117 CYS A CA 1
ATOM 938 C C . CYS A 1 117 ? 13.660 8.902 2.967 1.00 94.56 117 CYS A C 1
ATOM 940 O O . CYS A 1 117 ? 13.456 10.070 3.272 1.00 94.56 117 CYS A O 1
ATOM 942 N N . ILE A 1 118 ? 13.082 7.871 3.593 1.00 96.38 118 ILE A N 1
ATOM 943 C CA . ILE A 1 118 ? 12.055 7.991 4.636 1.00 96.38 118 ILE A CA 1
ATOM 944 C C . ILE A 1 118 ? 12.544 7.299 5.921 1.00 96.38 118 ILE A C 1
ATOM 946 O O . ILE A 1 118 ? 12.291 6.104 6.116 1.00 96.38 118 ILE A O 1
ATOM 950 N N . PRO A 1 119 ? 13.233 8.021 6.829 1.00 94.44 119 PRO A N 1
ATOM 951 C CA . PRO A 1 119 ? 13.794 7.446 8.055 1.00 94.44 119 PRO A CA 1
ATOM 952 C C . PRO A 1 119 ? 12.769 6.712 8.928 1.00 94.44 119 PRO A C 1
ATOM 954 O O . PRO A 1 119 ? 13.095 5.693 9.536 1.00 94.44 119 PRO A O 1
ATOM 957 N N . ALA A 1 120 ? 11.515 7.175 8.936 1.00 95.81 120 ALA A N 1
ATOM 958 C CA . ALA A 1 120 ? 10.422 6.559 9.683 1.00 95.81 120 ALA A CA 1
ATOM 959 C C . ALA A 1 120 ? 10.130 5.102 9.268 1.00 95.81 120 ALA A C 1
ATOM 961 O O . ALA A 1 120 ? 9.570 4.349 10.065 1.00 95.81 120 ALA A O 1
ATOM 962 N N . LEU A 1 121 ? 10.532 4.669 8.067 1.00 96.38 121 LEU A N 1
ATOM 963 C CA . LEU A 1 121 ? 10.368 3.287 7.596 1.00 96.38 121 LEU A CA 1
ATOM 964 C C . LEU A 1 121 ? 11.540 2.365 7.955 1.00 96.38 121 LEU A C 1
ATOM 966 O O . LEU A 1 121 ? 11.446 1.147 7.762 1.00 96.38 121 LEU A O 1
ATOM 970 N N . LYS A 1 122 ? 12.641 2.902 8.495 1.00 93.75 122 LYS A N 1
ATOM 971 C CA . LYS A 1 122 ? 13.795 2.095 8.904 1.00 93.75 122 LYS A CA 1
ATOM 972 C C . LYS A 1 122 ? 13.369 1.068 9.960 1.00 93.75 122 LYS A C 1
ATOM 974 O O . LYS A 1 122 ? 12.666 1.393 10.913 1.00 93.75 122 LYS A O 1
ATOM 979 N N . GLY A 1 123 ? 13.769 -0.188 9.756 1.00 93.88 123 GLY A N 1
ATOM 980 C CA . GLY A 1 123 ? 13.400 -1.310 10.628 1.00 93.88 123 GLY A CA 1
ATOM 981 C C . GLY A 1 123 ? 11.963 -1.823 10.467 1.00 93.88 123 GLY A C 1
ATOM 982 O O . GLY A 1 123 ? 11.603 -2.778 11.138 1.00 93.88 123 GLY A O 1
ATOM 983 N N . LYS A 1 124 ? 11.149 -1.242 9.572 1.00 96.94 124 LYS A N 1
ATOM 984 C CA . LYS A 1 124 ? 9.742 -1.644 9.363 1.00 96.94 124 LYS A CA 1
ATOM 985 C C . LYS A 1 124 ? 9.515 -2.523 8.135 1.00 96.94 124 LYS A C 1
ATOM 987 O O . LYS A 1 124 ? 8.375 -2.822 7.798 1.00 96.94 124 LYS A O 1
ATOM 992 N N . ARG A 1 125 ? 10.577 -2.906 7.423 1.00 97.19 125 ARG A N 1
ATOM 993 C CA . ARG A 1 125 ? 10.488 -3.818 6.278 1.00 97.19 125 ARG A CA 1
ATOM 994 C C . ARG A 1 125 ? 10.185 -5.229 6.783 1.00 97.19 125 ARG A C 1
ATOM 996 O O . ARG A 1 125 ? 11.039 -5.813 7.439 1.00 97.19 125 ARG A O 1
ATOM 1003 N N . LEU A 1 126 ? 9.029 -5.782 6.416 1.00 97.75 126 LEU A N 1
ATOM 1004 C CA . LEU A 1 126 ? 8.598 -7.109 6.883 1.00 97.75 126 LEU A CA 1
ATOM 1005 C C . LEU A 1 126 ? 8.563 -8.170 5.781 1.00 97.75 126 LEU A C 1
ATOM 1007 O O . LEU A 1 126 ? 8.833 -9.337 6.045 1.00 97.75 126 LEU A O 1
ATOM 1011 N N . LEU A 1 127 ? 8.258 -7.787 4.539 1.00 98.00 127 LEU A N 1
ATOM 1012 C CA . LEU A 1 127 ? 8.133 -8.738 3.435 1.00 98.00 127 LEU A CA 1
ATOM 1013 C C . LEU A 1 127 ? 8.652 -8.134 2.131 1.00 98.00 127 LEU A C 1
ATOM 1015 O O . LEU A 1 127 ? 8.555 -6.934 1.885 1.00 98.00 127 LEU A O 1
ATOM 1019 N N . SER A 1 128 ? 9.196 -8.979 1.265 1.00 97.56 128 SER A N 1
ATOM 1020 C CA . SER A 1 128 ? 9.330 -8.676 -0.157 1.00 97.56 128 SER A CA 1
ATOM 1021 C C . SER A 1 128 ? 8.709 -9.794 -0.963 1.00 97.56 128 SER A C 1
ATOM 1023 O O . SER A 1 128 ? 8.823 -10.958 -0.574 1.00 97.56 128 SER A O 1
ATOM 1025 N N . PHE A 1 129 ? 8.098 -9.439 -2.085 1.00 97.44 129 PHE A N 1
ATOM 1026 C CA . PHE A 1 129 ? 7.461 -10.409 -2.953 1.00 97.44 129 PHE A CA 1
ATOM 1027 C C . PHE A 1 129 ? 7.587 -10.070 -4.433 1.00 97.44 129 PHE A C 1
ATOM 1029 O O . PHE A 1 129 ? 8.018 -8.980 -4.823 1.00 97.44 129 PHE A O 1
ATOM 1036 N N . GLN A 1 130 ? 7.192 -11.029 -5.260 1.00 96.75 130 GLN A N 1
ATOM 1037 C CA . GLN A 1 130 ? 6.934 -10.884 -6.678 1.00 96.75 130 GLN A CA 1
ATOM 1038 C C . GLN A 1 130 ? 5.583 -11.528 -7.021 1.00 96.75 130 GLN A C 1
ATOM 1040 O O . GLN A 1 130 ? 5.207 -12.518 -6.396 1.00 96.75 130 GLN A O 1
ATOM 1045 N N . PRO A 1 131 ? 4.860 -11.026 -8.035 1.00 96.50 131 PRO A N 1
ATOM 1046 C CA . PRO A 1 131 ? 3.525 -11.521 -8.388 1.00 96.50 131 PRO A CA 1
ATOM 1047 C C . PRO A 1 131 ? 3.479 -13.032 -8.668 1.00 96.50 131 PRO A C 1
ATOM 1049 O O . PRO A 1 131 ? 2.534 -13.709 -8.272 1.00 96.50 131 PRO A O 1
ATOM 1052 N N . CYS A 1 132 ? 4.544 -13.593 -9.246 1.00 97.00 132 CYS A N 1
ATOM 1053 C CA . CYS A 1 132 ? 4.662 -15.031 -9.497 1.00 97.00 132 CYS A CA 1
ATOM 1054 C C . CYS A 1 132 ? 4.697 -15.908 -8.248 1.00 97.00 132 CYS A C 1
ATOM 1056 O O . CYS A 1 132 ? 4.493 -17.109 -8.361 1.00 97.00 132 CYS A O 1
ATOM 1058 N N . GLU A 1 133 ? 4.920 -15.346 -7.065 1.00 97.94 133 GLU A N 1
ATOM 1059 C CA . GLU A 1 133 ? 4.821 -16.074 -5.797 1.00 97.94 133 GLU A CA 1
ATOM 1060 C C . GLU A 1 133 ? 3.365 -16.197 -5.316 1.00 97.94 133 GLU A C 1
ATOM 1062 O O . GLU A 1 133 ? 3.087 -16.959 -4.394 1.00 97.94 133 GLU A O 1
ATOM 1067 N N . PHE A 1 134 ? 2.434 -15.486 -5.962 1.00 97.56 134 PHE A N 1
ATOM 1068 C CA . PHE A 1 134 ? 1.021 -15.403 -5.595 1.00 97.56 134 PHE A CA 1
ATOM 1069 C C . PHE A 1 134 ? 0.071 -15.604 -6.786 1.00 97.56 134 PHE A C 1
ATOM 1071 O O . PHE A 1 134 ? -1.047 -15.117 -6.768 1.00 97.56 134 PHE A O 1
ATOM 1078 N N . GLY A 1 135 ? 0.479 -16.339 -7.820 1.00 95.50 135 GLY A N 1
ATOM 1079 C CA . GLY A 1 135 ? -0.426 -16.766 -8.896 1.00 95.50 135 GLY A CA 1
ATOM 1080 C C . GLY A 1 135 ? -0.297 -16.008 -10.219 1.00 95.50 135 GLY A C 1
ATOM 1081 O O . GLY A 1 135 ? -0.793 -16.490 -11.236 1.00 95.50 135 GLY A O 1
ATOM 1082 N N . ASP A 1 136 ? 0.421 -14.888 -10.257 1.00 94.25 136 ASP A N 1
ATOM 1083 C CA . ASP A 1 136 ? 0.543 -14.043 -11.448 1.00 94.25 136 ASP A CA 1
ATOM 1084 C C . ASP A 1 136 ? 1.846 -14.321 -12.225 1.00 94.25 136 ASP A C 1
ATOM 1086 O O . ASP A 1 136 ? 2.927 -14.133 -11.677 1.00 94.25 136 ASP A O 1
ATOM 1090 N N . PRO A 1 137 ? 1.837 -14.704 -13.517 1.00 94.94 137 PRO A N 1
ATOM 1091 C CA . PRO A 1 137 ? 3.023 -15.268 -14.181 1.00 94.94 137 PRO A CA 1
ATOM 1092 C C . PRO A 1 137 ? 4.092 -14.243 -14.626 1.00 94.94 137 PRO A C 1
ATOM 1094 O O . PRO A 1 137 ? 4.704 -14.390 -15.686 1.00 94.94 137 PRO A O 1
ATOM 1097 N N . TYR A 1 138 ? 4.343 -13.191 -13.842 1.00 93.94 138 TYR A N 1
ATOM 1098 C CA . TYR A 1 138 ? 5.361 -12.168 -14.099 1.00 93.94 138 TYR A CA 1
ATOM 1099 C C . TYR A 1 138 ? 6.131 -11.764 -12.836 1.00 93.94 138 TYR A C 1
ATOM 1101 O O . TYR A 1 138 ? 5.698 -11.970 -11.705 1.00 93.94 138 TYR A O 1
ATOM 1109 N N . THR A 1 139 ? 7.291 -11.143 -13.041 1.00 93.88 139 THR A N 1
ATOM 1110 C CA . THR A 1 139 ? 8.155 -10.629 -11.974 1.00 93.88 139 THR A CA 1
ATOM 1111 C C . THR A 1 139 ? 7.998 -9.120 -11.840 1.00 93.88 139 THR A C 1
ATOM 1113 O O . THR A 1 139 ? 8.082 -8.385 -12.828 1.00 93.88 139 THR A O 1
ATOM 1116 N N . LYS A 1 140 ? 7.835 -8.651 -10.606 1.00 91.88 140 LYS A N 1
ATOM 1117 C CA . LYS A 1 140 ? 7.888 -7.241 -10.210 1.00 91.88 140 LYS A CA 1
ATOM 1118 C C . LYS A 1 140 ? 8.265 -7.233 -8.734 1.00 91.88 140 LYS A C 1
ATOM 1120 O O . LYS A 1 140 ? 7.403 -7.407 -7.885 1.00 91.88 140 LYS A O 1
ATOM 1125 N N . ARG A 1 141 ? 9.563 -7.141 -8.435 1.00 94.88 141 ARG A N 1
ATOM 1126 C CA . ARG A 1 141 ? 10.022 -7.211 -7.046 1.00 94.88 141 ARG A CA 1
ATOM 1127 C C . ARG A 1 141 ? 9.580 -5.976 -6.270 1.00 94.88 141 ARG A C 1
ATOM 1129 O O . ARG A 1 141 ? 10.007 -4.860 -6.572 1.00 94.88 141 ARG A O 1
ATOM 1136 N N . THR A 1 142 ? 8.782 -6.233 -5.250 1.00 95.62 142 THR A N 1
ATOM 1137 C CA . THR A 1 142 ? 8.136 -5.257 -4.385 1.00 95.62 142 THR A CA 1
ATOM 1138 C C . THR A 1 142 ? 8.513 -5.530 -2.931 1.00 95.62 142 THR A C 1
ATOM 1140 O O . THR A 1 142 ? 8.818 -6.663 -2.554 1.00 95.62 142 THR A O 1
ATOM 1143 N N . ILE A 1 143 ? 8.530 -4.477 -2.121 1.00 98.00 143 ILE A N 1
ATOM 1144 C CA . ILE A 1 143 ? 8.784 -4.512 -0.686 1.00 98.00 143 ILE A CA 1
ATOM 1145 C C . ILE A 1 143 ? 7.559 -3.944 0.039 1.00 98.00 143 ILE A C 1
ATOM 1147 O O . ILE A 1 143 ? 6.911 -3.019 -0.450 1.00 98.00 143 ILE A O 1
ATOM 1151 N N . LEU A 1 144 ? 7.263 -4.521 1.201 1.00 98.50 144 LEU A N 1
ATOM 1152 C CA . LEU A 1 144 ? 6.226 -4.081 2.121 1.00 98.50 144 LEU A CA 1
ATOM 1153 C C . LEU A 1 144 ? 6.856 -3.631 3.440 1.00 98.50 144 LEU A C 1
ATOM 1155 O O . LEU A 1 144 ? 7.664 -4.355 4.041 1.00 98.50 144 LEU A O 1
ATOM 1159 N N . TRP A 1 145 ? 6.444 -2.454 3.898 1.00 98.62 145 TRP A N 1
ATOM 1160 C CA . TRP A 1 145 ? 6.792 -1.899 5.202 1.00 98.62 145 TRP A CA 1
ATOM 1161 C C . TRP A 1 145 ? 5.536 -1.718 6.040 1.00 98.62 145 TRP A C 1
ATOM 1163 O O . TRP A 1 145 ? 4.513 -1.315 5.497 1.00 98.62 145 TRP A O 1
ATOM 1173 N N . GLY A 1 146 ? 5.603 -1.965 7.346 1.00 98.12 146 GLY A N 1
ATOM 1174 C CA . GLY A 1 146 ? 4.495 -1.636 8.235 1.00 98.12 146 GLY A CA 1
ATOM 1175 C C . GLY A 1 146 ? 4.392 -2.495 9.477 1.00 98.12 146 GLY A C 1
ATOM 1176 O O . GLY A 1 146 ? 5.387 -3.039 9.952 1.00 98.12 146 GLY A O 1
ATOM 1177 N N . HIS A 1 147 ? 3.168 -2.591 9.987 1.00 97.94 147 HIS A N 1
ATOM 1178 C CA . HIS A 1 147 ? 2.770 -3.495 11.056 1.00 97.94 147 HIS A CA 1
ATOM 1179 C C . HIS A 1 147 ? 1.612 -4.333 10.522 1.00 97.94 147 HIS A C 1
ATOM 1181 O O . HIS A 1 147 ? 0.492 -3.846 10.435 1.00 97.94 147 HIS A O 1
ATOM 1187 N N . PHE A 1 148 ? 1.917 -5.550 10.080 1.00 98.12 148 PHE A N 1
ATOM 1188 C CA . PHE A 1 148 ? 0.980 -6.499 9.482 1.00 98.12 148 PHE A CA 1
ATOM 1189 C C . PHE A 1 148 ? 1.570 -7.915 9.606 1.00 98.12 148 PHE A C 1
ATOM 1191 O O . PHE A 1 148 ? 2.768 -8.071 9.850 1.00 98.12 148 PHE A O 1
ATOM 1198 N N . SER A 1 149 ? 0.756 -8.950 9.419 1.00 97.69 149 SER A N 1
ATOM 1199 C CA . SER A 1 149 ? 1.186 -10.347 9.360 1.00 97.69 149 SER A CA 1
ATOM 1200 C C . SER A 1 149 ? 1.893 -10.647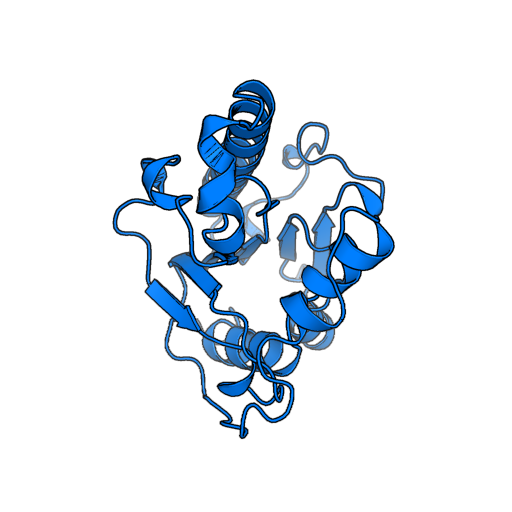 8.028 1.00 97.69 149 SER A C 1
ATOM 1202 O O . SER A 1 149 ? 1.249 -10.597 6.972 1.00 97.69 149 SER A O 1
ATOM 1204 N N . PRO A 1 150 ? 3.200 -10.987 8.030 1.00 97.12 150 PRO A N 1
ATOM 1205 C CA . PRO A 1 150 ? 3.945 -11.306 6.811 1.00 97.12 150 PRO A CA 1
ATOM 1206 C C . PRO A 1 150 ? 3.740 -12.756 6.335 1.00 97.12 150 PRO A C 1
ATOM 1208 O O . PRO A 1 150 ? 4.326 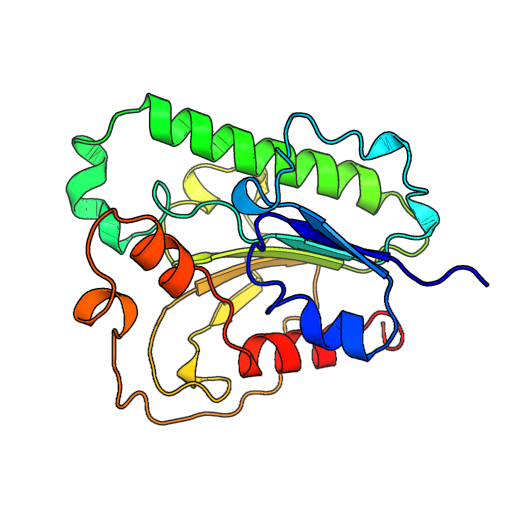-13.162 5.329 1.00 97.12 150 PRO A O 1
ATOM 1211 N N . TRP A 1 151 ? 2.919 -13.542 7.037 1.00 96.69 151 TRP A N 1
ATOM 1212 C CA . TRP A 1 151 ? 2.713 -14.976 6.814 1.00 96.69 151 TRP A CA 1
ATOM 1213 C C . TRP A 1 151 ? 1.685 -15.252 5.709 1.00 96.69 151 TRP A C 1
ATOM 1215 O O . TRP A 1 151 ? 0.652 -15.880 5.923 1.00 96.69 151 TRP A O 1
ATOM 1225 N N . LEU A 1 152 ? 1.960 -14.743 4.509 1.00 97.38 152 LEU A N 1
ATOM 1226 C CA . LEU A 1 152 ? 1.084 -14.902 3.351 1.00 97.38 152 LEU A CA 1
ATOM 1227 C C . LEU A 1 152 ? 1.246 -16.297 2.731 1.00 97.38 152 LEU A C 1
ATOM 1229 O O . LEU A 1 152 ? 2.364 -16.741 2.455 1.00 97.38 152 LEU A O 1
ATOM 1233 N N . VAL A 1 153 ? 0.124 -16.953 2.432 1.00 96.69 153 VAL A N 1
ATOM 1234 C CA . VAL A 1 153 ? 0.109 -18.221 1.687 1.00 96.69 153 VAL A CA 1
ATOM 1235 C C . VAL A 1 153 ? 0.516 -17.961 0.238 1.00 96.69 153 VAL A C 1
ATOM 1237 O O . VAL A 1 153 ? -0.079 -17.134 -0.451 1.00 96.69 153 VAL A O 1
ATOM 1240 N N . ARG A 1 154 ? 1.546 -18.669 -0.230 1.00 96.12 154 ARG A N 1
ATOM 1241 C CA . ARG A 1 154 ? 2.120 -18.504 -1.572 1.00 96.12 154 ARG A CA 1
ATOM 1242 C C . ARG A 1 154 ? 1.517 -19.502 -2.559 1.00 96.12 154 ARG A C 1
ATOM 1244 O O . ARG A 1 154 ? 1.330 -20.669 -2.232 1.00 96.12 154 ARG A O 1
ATOM 1251 N N . ASN A 1 155 ? 1.298 -19.055 -3.792 1.00 95.25 155 ASN A N 1
ATOM 1252 C CA . ASN A 1 155 ? 0.845 -19.865 -4.923 1.00 95.25 155 ASN A CA 1
ATOM 1253 C C . ASN A 1 155 ? 1.797 -19.648 -6.107 1.00 95.25 155 ASN A C 1
ATOM 1255 O O . ASN A 1 155 ? 1.583 -18.784 -6.959 1.00 95.25 155 ASN A O 1
ATOM 1259 N N . HIS A 1 156 ? 2.902 -20.390 -6.122 1.00 96.38 156 HIS A N 1
ATOM 1260 C CA . HIS A 1 156 ? 3.978 -20.150 -7.076 1.00 96.38 156 HIS A CA 1
ATOM 1261 C C . HIS A 1 156 ? 3.569 -20.505 -8.512 1.00 96.38 156 HIS A C 1
ATOM 1263 O O . HIS A 1 156 ? 3.076 -21.595 -8.803 1.00 96.38 156 HIS A O 1
ATOM 1269 N N . ARG A 1 157 ? 3.859 -19.599 -9.446 1.00 95.19 157 ARG A N 1
ATOM 1270 C CA . ARG A 1 157 ? 3.756 -19.802 -10.893 1.00 95.19 157 ARG A CA 1
ATOM 1271 C C . ARG A 1 157 ? 5.099 -19.532 -11.550 1.00 95.19 157 ARG A C 1
ATOM 1273 O O . ARG A 1 157 ? 5.862 -18.671 -11.120 1.00 95.19 157 ARG A O 1
ATOM 1280 N N . LYS A 1 158 ? 5.379 -20.237 -12.648 1.00 94.19 158 LYS A N 1
ATOM 1281 C CA . LYS A 1 158 ? 6.546 -19.926 -13.481 1.00 94.19 158 LYS A CA 1
ATOM 1282 C C . LYS A 1 158 ? 6.372 -18.521 -14.083 1.00 94.19 158 LYS A C 1
ATOM 1284 O O . LYS A 1 158 ? 5.316 -18.250 -14.660 1.00 94.19 158 LYS A O 1
ATOM 1289 N N . PRO A 1 159 ? 7.376 -17.629 -13.999 1.00 94.12 159 PRO A N 1
ATOM 1290 C CA . PRO A 1 159 ? 7.270 -16.261 -14.498 1.00 94.12 159 PRO A CA 1
ATOM 1291 C C . PRO A 1 159 ? 7.462 -16.192 -16.023 1.00 94.12 159 PRO A C 1
ATOM 1293 O O . PRO A 1 159 ? 8.385 -15.548 -16.517 1.00 94.12 159 PRO A O 1
ATOM 1296 N N . VAL A 1 160 ? 6.593 -16.852 -16.792 1.00 94.00 160 VAL A N 1
ATOM 1297 C CA . VAL A 1 160 ? 6.687 -16.930 -18.265 1.00 94.00 160 VAL A CA 1
ATOM 1298 C C . VAL A 1 160 ? 6.561 -15.564 -18.955 1.00 94.00 160 VAL A C 1
ATOM 1300 O O . VAL A 1 160 ? 7.056 -15.374 -20.063 1.00 94.00 160 VAL A O 1
ATOM 1303 N N . MET A 1 161 ? 5.955 -14.571 -18.294 1.00 89.31 161 MET A N 1
ATOM 1304 C CA . MET A 1 161 ? 5.901 -13.192 -18.790 1.00 89.31 161 MET A CA 1
ATOM 1305 C C . MET A 1 161 ? 7.103 -12.335 -18.356 1.00 89.31 161 MET A C 1
ATOM 1307 O O . MET A 1 161 ? 7.203 -11.185 -18.790 1.00 89.31 161 MET A O 1
ATOM 1311 N N . GLY A 1 162 ? 8.007 -12.868 -17.523 1.00 89.12 162 GLY A N 1
ATOM 1312 C CA . GLY A 1 162 ? 9.224 -12.202 -17.050 1.00 89.12 162 GLY A CA 1
ATOM 1313 C C . GLY A 1 162 ? 8.969 -10.803 -16.482 1.00 89.12 162 GLY A C 1
ATOM 1314 O O . GLY A 1 162 ? 7.973 -10.565 -15.793 1.00 89.12 162 GLY A O 1
ATOM 1315 N N . SER A 1 163 ? 9.840 -9.845 -16.818 1.00 84.00 163 SER A N 1
ATOM 1316 C CA . SER A 1 163 ? 9.672 -8.423 -16.477 1.00 84.00 163 SER A CA 1
ATOM 1317 C C . SER A 1 163 ? 8.623 -7.748 -17.376 1.00 84.00 163 SER A C 1
ATOM 1319 O O . SER A 1 163 ? 8.914 -6.809 -18.123 1.00 84.00 163 SER A O 1
ATOM 1321 N N . LYS A 1 164 ? 7.376 -8.243 -17.316 1.00 84.00 164 LYS A N 1
ATOM 1322 C CA . LYS A 1 164 ? 6.209 -7.755 -18.077 1.00 84.00 164 LYS A CA 1
ATOM 1323 C C . LYS A 1 164 ? 6.098 -6.233 -18.032 1.00 84.00 164 LYS A C 1
ATOM 1325 O O . LYS A 1 164 ? 5.865 -5.602 -19.058 1.00 84.00 164 LYS A O 1
ATOM 1330 N N . MET A 1 165 ? 6.320 -5.660 -16.850 1.00 83.06 165 MET A N 1
ATOM 1331 C CA . MET A 1 165 ? 6.247 -4.219 -16.608 1.00 83.06 165 MET A CA 1
ATOM 1332 C C . MET A 1 165 ? 7.245 -3.435 -17.459 1.00 83.06 165 MET A C 1
ATOM 1334 O O . MET A 1 165 ? 6.887 -2.410 -18.019 1.00 83.06 165 MET A O 1
ATOM 1338 N N . HIS A 1 166 ? 8.471 -3.932 -17.613 1.00 75.75 166 HIS A N 1
ATOM 1339 C CA . HIS A 1 166 ? 9.471 -3.285 -18.459 1.00 75.75 166 HIS A CA 1
ATOM 1340 C C . HIS A 1 166 ? 9.200 -3.515 -19.952 1.00 75.75 166 HIS A C 1
ATOM 1342 O O . HIS A 1 166 ? 9.328 -2.591 -20.748 1.00 75.75 166 HIS A O 1
ATOM 1348 N N . ARG A 1 167 ? 8.815 -4.742 -20.331 1.00 77.94 167 ARG A N 1
ATOM 1349 C CA . ARG A 1 167 ? 8.654 -5.143 -21.738 1.00 77.94 167 ARG A CA 1
ATOM 1350 C C . ARG A 1 167 ? 7.409 -4.555 -22.404 1.00 77.94 167 ARG A C 1
ATOM 1352 O O . ARG A 1 167 ? 7.477 -4.176 -23.564 1.00 77.94 167 ARG A O 1
ATOM 1359 N N . LEU A 1 168 ? 6.280 -4.528 -21.696 1.00 76.31 168 LEU A N 1
ATOM 1360 C CA . LEU A 1 168 ? 4.980 -4.137 -22.261 1.00 76.31 168 LEU A CA 1
ATOM 1361 C C . LEU A 1 168 ? 4.519 -2.754 -21.803 1.00 76.31 168 LEU A C 1
ATOM 1363 O O . LEU A 1 168 ? 3.735 -2.112 -22.494 1.00 76.31 168 LEU A O 1
ATOM 1367 N N . TYR A 1 169 ? 4.986 -2.301 -20.639 1.00 77.50 169 TYR A N 1
ATOM 1368 C CA . TYR A 1 169 ? 4.511 -1.080 -19.988 1.00 77.50 169 TYR A CA 1
ATOM 1369 C C . TYR A 1 169 ? 5.677 -0.124 -19.694 1.00 77.50 169 TYR A C 1
ATOM 1371 O O . TYR A 1 169 ? 5.803 0.436 -18.604 1.00 77.50 169 TYR A O 1
ATOM 1379 N N . GLY A 1 170 ? 6.538 0.073 -20.693 1.00 71.81 170 GLY A N 1
ATOM 1380 C CA . GLY A 1 170 ? 7.521 1.153 -20.698 1.00 71.81 170 GLY A CA 1
ATOM 1381 C C . GLY A 1 170 ? 6.889 2.523 -20.985 1.00 71.81 170 GLY A C 1
ATOM 1382 O O . GLY A 1 170 ? 5.764 2.630 -21.478 1.00 71.81 170 GLY A O 1
ATOM 1383 N N . GLY A 1 171 ? 7.633 3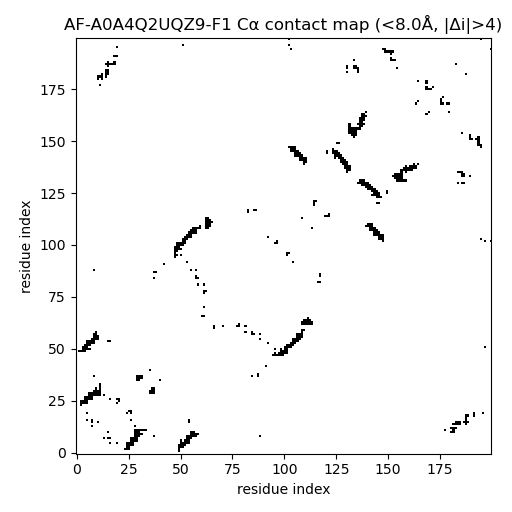.592 -20.694 1.00 75.44 171 GLY A N 1
ATOM 1384 C CA . GLY A 1 171 ? 7.240 4.969 -21.013 1.00 75.44 171 GLY A CA 1
ATOM 1385 C C . GLY A 1 171 ? 6.550 5.727 -19.873 1.00 75.44 171 GLY A C 1
ATOM 1386 O O . GLY A 1 171 ? 6.505 5.277 -18.730 1.00 75.44 171 GLY A O 1
ATOM 1387 N N . LYS A 1 172 ? 6.064 6.934 -20.192 1.00 77.75 172 LYS A N 1
ATOM 1388 C CA . LYS A 1 172 ? 5.525 7.907 -19.221 1.00 77.75 172 LYS A CA 1
ATOM 1389 C C . LYS A 1 172 ? 4.014 8.146 -19.338 1.00 77.75 172 LYS A C 1
ATOM 1391 O O . LYS A 1 172 ? 3.507 9.014 -18.636 1.00 77.75 172 LYS A O 1
ATOM 1396 N N . SER A 1 173 ? 3.310 7.412 -20.204 1.00 84.62 173 SER A N 1
ATOM 1397 C CA . SER A 1 173 ? 1.867 7.611 -20.397 1.00 84.62 173 SER A CA 1
ATOM 1398 C C . SER A 1 173 ? 1.073 7.259 -19.134 1.00 84.62 173 SER A C 1
ATOM 1400 O O . SER A 1 173 ? 1.453 6.341 -18.400 1.00 84.62 173 SER A O 1
ATOM 1402 N N . GLU A 1 174 ? -0.051 7.939 -18.903 1.00 83.56 174 GLU A N 1
ATOM 1403 C CA . GLU A 1 174 ? -0.950 7.621 -17.784 1.00 83.56 174 GLU A CA 1
ATOM 1404 C C . GLU A 1 174 ? -1.486 6.190 -17.876 1.00 83.56 174 GLU A C 1
ATOM 1406 O O . GLU A 1 174 ? -1.486 5.460 -16.886 1.00 83.56 174 GLU A O 1
ATOM 1411 N N . ARG A 1 175 ? -1.804 5.717 -19.090 1.00 86.12 175 ARG A N 1
ATOM 1412 C CA . ARG A 1 175 ? -2.186 4.318 -19.338 1.00 86.12 175 ARG A CA 1
ATOM 1413 C C . ARG A 1 175 ? -1.127 3.343 -18.823 1.00 86.12 175 ARG A C 1
ATOM 1415 O O . ARG A 1 175 ? -1.450 2.385 -18.125 1.00 86.12 175 ARG A O 1
ATOM 1422 N N . THR A 1 176 ? 0.137 3.583 -19.162 1.00 85.00 176 THR A N 1
ATOM 1423 C CA . THR A 1 176 ? 1.261 2.759 -18.710 1.00 85.00 176 THR A CA 1
ATOM 1424 C C . THR A 1 176 ? 1.398 2.805 -17.189 1.00 85.00 176 THR A C 1
ATOM 1426 O O . THR A 1 176 ? 1.557 1.761 -16.555 1.00 85.00 176 THR A O 1
ATOM 1429 N N . LYS A 1 177 ? 1.329 4.006 -16.596 1.00 84.25 177 LYS A N 1
ATOM 1430 C CA . LYS A 1 177 ? 1.441 4.203 -15.145 1.00 84.25 177 LYS A CA 1
ATOM 1431 C C . LYS A 1 177 ? 0.336 3.478 -14.379 1.00 84.25 177 LYS A C 1
ATOM 1433 O O . LYS A 1 177 ? 0.646 2.854 -13.370 1.00 84.25 177 LYS A O 1
ATOM 1438 N N . ARG A 1 178 ? -0.892 3.496 -14.900 1.00 86.44 178 ARG A N 1
ATOM 1439 C CA . ARG A 1 178 ? -2.034 2.754 -14.362 1.00 86.44 178 ARG A CA 1
ATOM 1440 C C . ARG A 1 178 ? -1.817 1.245 -14.438 1.00 86.44 178 ARG A C 1
ATOM 1442 O O . ARG A 1 178 ? -1.939 0.545 -13.445 1.00 86.44 178 ARG A O 1
ATOM 1449 N N . LEU A 1 179 ? -1.431 0.715 -15.599 1.00 87.12 179 LEU A N 1
ATOM 1450 C CA . LEU A 1 179 ? -1.251 -0.736 -15.764 1.00 87.12 179 LEU A CA 1
ATOM 1451 C C . LEU A 1 179 ? -0.147 -1.316 -14.869 1.00 87.12 179 LEU A C 1
ATOM 1453 O O . LEU A 1 179 ? -0.239 -2.468 -14.451 1.00 87.12 179 LEU A O 1
ATOM 1457 N N . ARG A 1 180 ? 0.888 -0.529 -14.551 1.00 86.00 180 ARG A N 1
ATOM 1458 C CA . ARG A 1 180 ? 1.951 -0.954 -13.629 1.00 86.00 180 ARG A CA 1
ATOM 1459 C C . ARG A 1 180 ? 1.600 -0.780 -12.149 1.00 86.00 180 ARG A C 1
ATOM 1461 O O . ARG A 1 180 ? 2.322 -1.350 -11.328 1.00 86.00 180 ARG A O 1
ATOM 1468 N N . SER A 1 181 ? 0.594 0.028 -11.805 1.00 88.75 181 SER A N 1
ATOM 1469 C CA . SER A 1 181 ? 0.182 0.273 -10.415 1.00 88.75 181 SER A CA 1
ATOM 1470 C C . SER A 1 181 ? -0.885 -0.701 -9.926 1.00 88.75 181 SER A C 1
ATOM 1472 O O . SER A 1 181 ? -1.033 -0.838 -8.720 1.00 88.75 181 SER A O 1
ATOM 1474 N N . ILE A 1 182 ? -1.566 -1.425 -10.823 1.00 94.06 182 ILE A N 1
ATOM 1475 C CA . ILE A 1 182 ? -2.529 -2.463 -10.432 1.00 94.06 182 ILE A CA 1
ATOM 1476 C C . ILE A 1 182 ? -1.833 -3.521 -9.565 1.00 94.06 182 ILE A C 1
ATOM 1478 O O . ILE A 1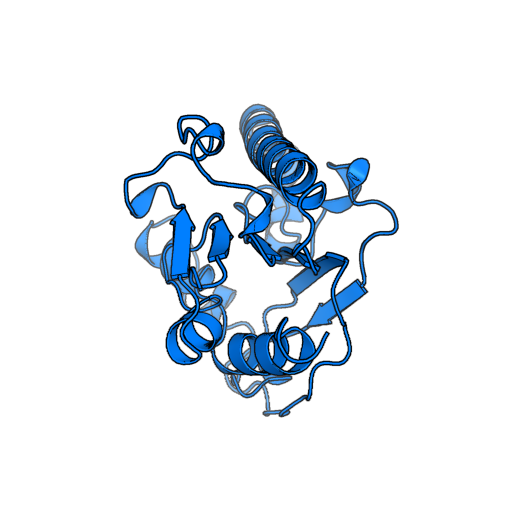 182 ? -0.846 -4.145 -9.979 1.00 94.06 182 ILE A O 1
ATOM 1482 N N . THR A 1 183 ? -2.370 -3.716 -8.364 1.00 96.31 183 THR A N 1
ATOM 1483 C CA . THR A 1 183 ? -1.943 -4.765 -7.439 1.00 96.31 183 THR A CA 1
ATOM 1484 C C . THR A 1 183 ? -2.342 -6.136 -7.992 1.00 96.31 183 THR A C 1
ATOM 1486 O O . THR A 1 183 ? -3.484 -6.295 -8.418 1.00 96.31 183 THR A O 1
ATOM 1489 N N . PRO A 1 184 ? -1.447 -7.141 -8.002 1.00 96.44 184 PRO A N 1
ATOM 1490 C CA . PRO A 1 184 ? -1.799 -8.482 -8.463 1.00 96.44 184 PRO A CA 1
ATOM 1491 C C . PRO A 1 184 ? -2.887 -9.095 -7.572 1.00 96.44 184 PRO A C 1
ATOM 1493 O O . PRO A 1 184 ? -2.769 -9.051 -6.344 1.00 96.44 184 PRO A O 1
ATOM 1496 N N . SER A 1 185 ? -3.934 -9.669 -8.167 1.00 95.88 185 SER A N 1
ATOM 1497 C CA . SER A 1 185 ? -5.108 -10.133 -7.415 1.00 95.88 185 SER A CA 1
ATOM 1498 C C . SER A 1 185 ? -4.766 -11.266 -6.455 1.00 95.88 185 SER A C 1
ATOM 1500 O O . SER A 1 185 ? -5.182 -11.230 -5.302 1.00 95.88 185 SER A O 1
ATOM 1502 N N . GLY A 1 186 ? -3.929 -12.220 -6.871 1.00 97.12 186 GLY A N 1
ATOM 1503 C CA . GLY A 1 186 ? -3.562 -13.322 -5.986 1.00 97.12 186 GLY A CA 1
ATOM 1504 C C . GLY A 1 186 ? -2.690 -12.880 -4.805 1.00 97.12 186 GLY A C 1
ATOM 1505 O O . GLY A 1 186 ? -2.774 -13.464 -3.725 1.00 97.12 186 GLY A O 1
ATOM 1506 N N . PHE A 1 187 ? -1.914 -11.795 -4.952 1.00 98.38 187 PHE A N 1
ATOM 1507 C CA . PHE A 1 187 ? -1.256 -11.158 -3.806 1.00 98.38 187 PHE A CA 1
ATOM 1508 C C . PHE A 1 187 ? -2.274 -10.469 -2.889 1.00 98.38 187 PHE A C 1
ATOM 1510 O O . PHE A 1 187 ? -2.170 -10.608 -1.672 1.00 98.38 187 PHE A O 1
ATOM 1517 N N . ALA A 1 188 ? -3.252 -9.746 -3.447 1.00 98.38 188 ALA A N 1
ATOM 1518 C CA . ALA A 1 188 ? -4.295 -9.093 -2.658 1.00 98.38 188 ALA A CA 1
ATOM 1519 C C . ALA A 1 188 ? -5.081 -10.110 -1.810 1.00 98.38 188 ALA A C 1
ATOM 1521 O O . ALA A 1 188 ? -5.258 -9.893 -0.610 1.00 98.38 188 ALA A O 1
ATOM 1522 N N . ASP A 1 189 ? -5.467 -11.243 -2.405 1.00 98.19 189 ASP A N 1
ATOM 1523 C CA . ASP A 1 189 ? -6.146 -12.342 -1.713 1.00 98.19 189 ASP A CA 1
ATOM 1524 C C . ASP A 1 189 ? -5.275 -12.927 -0.593 1.00 98.19 189 ASP A C 1
ATOM 1526 O O . ASP A 1 189 ? -5.727 -13.063 0.545 1.00 98.19 189 ASP A O 1
ATOM 1530 N N . ALA A 1 190 ? -4.004 -13.228 -0.883 1.00 98.25 190 ALA A N 1
ATOM 1531 C CA . ALA A 1 190 ? -3.076 -13.764 0.111 1.00 98.25 190 ALA A CA 1
ATOM 1532 C C . ALA A 1 190 ? -2.843 -12.787 1.275 1.00 98.25 190 ALA A C 1
ATOM 1534 O O . ALA A 1 190 ? -2.819 -13.203 2.436 1.00 98.25 190 ALA A O 1
ATOM 1535 N N . PHE A 1 191 ? -2.708 -11.489 0.979 1.00 98.56 191 PHE A N 1
ATOM 1536 C CA . PHE A 1 191 ? -2.554 -10.449 1.992 1.00 98.56 191 PHE A CA 1
ATOM 1537 C C . PHE A 1 191 ? -3.792 -10.364 2.888 1.00 98.56 191 PHE A C 1
ATOM 1539 O O . PHE A 1 191 ? -3.646 -10.352 4.110 1.00 98.56 191 PHE A O 1
ATOM 1546 N N . PHE A 1 192 ? -4.994 -10.355 2.301 1.00 98.38 192 PHE A N 1
ATOM 1547 C CA . PHE A 1 192 ? -6.255 -10.359 3.044 1.00 98.38 192 PHE A CA 1
ATOM 1548 C C . PHE A 1 192 ? -6.390 -11.584 3.949 1.00 98.38 192 PHE A C 1
ATOM 1550 O O . PHE A 1 192 ? -6.738 -11.439 5.115 1.00 98.38 192 PHE A O 1
ATOM 1557 N N . GLN A 1 193 ? -6.070 -12.788 3.467 1.00 97.56 193 GLN A N 1
ATOM 1558 C CA . GLN A 1 193 ? -6.196 -13.991 4.296 1.00 97.56 193 GLN A CA 1
ATOM 1559 C C . GLN A 1 193 ? -5.300 -13.959 5.536 1.00 97.56 193 GLN A C 1
ATOM 1561 O O . GLN A 1 193 ? -5.714 -14.442 6.589 1.00 97.56 193 GLN A O 1
ATOM 1566 N N . ALA A 1 194 ? -4.110 -13.364 5.423 1.00 97.50 194 ALA A N 1
ATOM 1567 C CA . ALA A 1 194 ? -3.179 -13.207 6.536 1.00 97.50 194 ALA A CA 1
ATOM 1568 C C . ALA A 1 194 ? -3.519 -12.028 7.469 1.00 97.50 194 ALA A C 1
ATOM 1570 O O . ALA A 1 194 ? -3.066 -12.023 8.610 1.00 97.50 194 ALA A O 1
ATOM 1571 N N . ASN A 1 195 ? -4.276 -11.031 6.991 1.00 97.94 195 ASN A N 1
ATOM 1572 C CA . ASN A 1 195 ? -4.480 -9.748 7.679 1.00 97.94 195 ASN A CA 1
ATOM 1573 C C . ASN A 1 195 ? -5.949 -9.351 7.864 1.00 97.94 195 ASN A C 1
ATOM 1575 O O . ASN A 1 195 ? -6.234 -8.197 8.165 1.00 97.94 195 ASN A O 1
ATOM 1579 N N . ASN A 1 196 ? -6.891 -10.279 7.694 1.00 94.50 196 ASN A N 1
ATOM 1580 C CA . ASN A 1 196 ? -8.303 -10.031 7.958 1.00 94.50 196 ASN A CA 1
ATOM 1581 C C . ASN A 1 196 ? -8.499 -9.706 9.458 1.00 94.50 196 ASN A C 1
ATOM 1583 O O . ASN A 1 196 ? -8.285 -10.596 10.281 1.00 94.50 196 ASN A O 1
ATOM 1587 N N . PRO A 1 197 ? -8.956 -8.492 9.826 1.00 87.12 197 PRO A N 1
ATOM 1588 C CA . PRO A 1 197 ? -9.147 -8.083 11.219 1.00 87.12 197 PRO A CA 1
ATOM 1589 C C . PRO A 1 197 ? -10.081 -8.979 12.032 1.00 87.12 197 PRO A C 1
ATOM 1591 O O . PRO A 1 197 ? -9.923 -9.067 13.240 1.00 87.12 197 PRO A O 1
ATOM 1594 N N . ALA A 1 198 ? -11.025 -9.680 11.395 1.00 85.00 198 ALA A N 1
ATOM 1595 C CA . ALA A 1 198 ? -11.879 -10.649 12.084 1.00 85.00 198 ALA A CA 1
ATOM 1596 C C . ALA A 1 198 ? -11.109 -11.895 12.577 1.00 85.00 198 ALA A C 1
ATOM 1598 O O . ALA A 1 198 ? -11.662 -12.709 13.311 1.00 85.00 198 ALA A O 1
ATOM 1599 N N . LYS A 1 199 ? -9.851 -12.063 12.148 1.00 75.81 199 LYS A N 1
ATOM 1600 C CA . LYS A 1 199 ? -8.947 -13.160 12.515 1.00 75.81 199 LYS A CA 1
ATOM 1601 C C . LYS A 1 199 ? -7.728 -12.692 13.335 1.00 75.81 199 LYS A C 1
ATOM 1603 O O . LYS A 1 199 ? -6.882 -13.531 13.634 1.00 75.81 199 LYS A O 1
ATOM 1608 N N . LEU A 1 200 ? -7.614 -11.390 13.645 1.00 70.12 200 LEU A N 1
ATOM 1609 C CA . LEU A 1 200 ? -6.483 -10.756 14.350 1.00 70.12 200 LEU A CA 1
ATOM 1610 C C . LEU A 1 200 ? -6.882 -10.254 15.741 1.00 70.12 200 LEU A C 1
ATOM 1612 O O . LEU A 1 200 ? -6.161 -10.568 16.705 1.00 70.12 200 LEU A O 1
#

Nearest PDB structures (foldseek):
  6th0-assembly2_B  TM=6.271E-01  e=2.193E+00  Arabidopsis thaliana
  3dns-assembly1_A  TM=5.789E-01  e=3.902E+00  Clostridium acetobutylicum
  6c9m-assembly2_D  TM=5.071E-01  e=2.193E+00  Homo sapiens
  9f1c-assembly1_DC  TM=5.356E-01  e=3.433E+00  Homo sapiens
  3ppl-assembly1_A  TM=3.290E-01  e=6.497E-01  Corynebacterium glutamicum ATCC 13032

Radius of gyration: 16.47 Å; Cα contacts (8 Å, |Δi|>4): 362; chains: 1; bounding box: 44×39×42 Å

Foldseek 3Di:
DDAAEEEEAQCPPCLLVVVVVVVPHHYHYAHVVVVHDLVPDPPVPPQLQRYAEYHYEQDACQFACVCVVCNVVDDVVVVVVSLVRVVSVVVVVVVSVVHPNHQWYKYKYFPGCNCVSHVVQVPFWDDWDALQQQPALEGTIMTMGIGFQRPFDTDHDHNPCYHVLVPPLDDDDPVSVNVVSNDRNSVSVRRCVRGVSVVD

Secondary structure (DSSP, 8-state):
-PPPEEEEET-TT-TTTHHHHHTTPEEEEE-GGGT--TTT--GGGS-GGGEEEEEE----TTTBGGGGGGGGGS-HHHHHHHHHHHHHHHHHHHHHTTSTT--EEEEEEESBSHHHH-GGGTT-EEEEE-GGGBT-SS---EEEEEES---PPPB----TT-SHHHHHS-SS-HHHHHHHHSPPHHHHHHHHHHH-GGG-

Organism: NCBI:txid2502893

Solvent-accessible surface area (backbone atoms only — not comparable to full-atom values): 10990 Å² total; per-residue (Å²): 131,85,67,48,29,36,39,29,37,51,38,75,73,43,41,56,51,42,54,47,46,76,71,62,35,46,73,50,69,37,18,60,92,74,74,37,49,80,89,76,56,76,64,83,82,52,66,34,54,41,30,34,34,39,46,30,42,56,84,42,79,78,30,27,47,91,44,51,94,47,56,89,78,48,64,66,64,59,44,53,54,49,46,51,55,50,51,51,49,50,51,54,49,59,60,34,64,73,16,84,48,39,67,35,35,39,40,42,38,52,51,54,46,51,55,81,75,36,71,89,46,57,92,27,70,70,45,70,50,37,39,14,44,20,60,38,43,27,50,55,60,29,35,35,30,55,48,69,61,71,73,49,70,72,39,76,38,72,46,83,53,33,54,40,54,65,77,76,40,57,81,84,49,69,70,31,55,51,69,67,64,54,50,53,56,47,46,20,46,23,49,40,74,43,55,41,71,97,81,110

Mean predicted aligned error: 3.67 Å